Protein AF-A0A2S9F446-F1 (afdb_monomer)

Secondary structure (DSSP, 8-state):
-PPP--SS-TTTHHHHHHHHHHHHHHHHHHHHHHHHHHHHHH-HHHHHHHHHHHHHHSSSTTHHHHHHHHHHHHHHHHHHHHHHHHHHHHHHHHHHHHHHHHHHHHT-HHHHHHHHHHHHHHHHHHHHHHHHHHHHHHHHHHHHHHHHHHHHHHHHHHHHHHHHGGGHHHHTTSSSSPPS-HHHIIIIIHHHHHH-SSSS---TT--GGGSHHHHHHHHHHHHHHHHHHHHHH---EE-TTT--EETTHHHHHHHHHHHHHHHHHHHHHTTHHHHHHHHHHHHHHHHHHHHHHHHTHHHHHHHT-TTT-

pLDDT: mean 92.04, std 5.32, range [59.66, 98.31]

Structure (mmCIF, N/CA/C/O backbone):
data_AF-A0A2S9F446-F1
#
_entry.id   AF-A0A2S9F446-F1
#
loop_
_atom_site.group_PDB
_atom_site.id
_atom_site.type_symbol
_atom_site.label_atom_id
_atom_site.label_alt_id
_atom_site.label_comp_id
_atom_site.label_asym_id
_atom_site.label_entity_id
_atom_site.label_seq_id
_atom_site.pdbx_PDB_ins_code
_atom_site.Cartn_x
_atom_site.Cartn_y
_atom_site.Cartn_z
_atom_site.occupancy
_atom_site.B_iso_or_equiv
_atom_site.auth_seq_id
_atom_site.auth_comp_id
_atom_site.auth_asym_id
_atom_site.auth_atom_id
_atom_site.pdbx_PDB_model_num
ATOM 1 N N . MET A 1 1 ? 30.969 -2.527 -31.803 1.00 59.66 1 MET A N 1
ATOM 2 C CA . MET A 1 1 ? 29.906 -2.537 -30.777 1.00 59.66 1 MET A CA 1
ATOM 3 C C . MET A 1 1 ? 28.756 -1.716 -31.305 1.00 59.66 1 MET A C 1
ATOM 5 O O . MET A 1 1 ? 29.013 -0.759 -32.028 1.00 59.66 1 MET A O 1
ATOM 9 N N . ASP A 1 2 ? 27.530 -2.093 -30.971 1.00 74.62 2 ASP A N 1
ATOM 10 C CA . ASP A 1 2 ? 26.358 -1.362 -31.438 1.00 74.62 2 ASP A CA 1
ATOM 11 C C . ASP A 1 2 ? 26.199 -0.039 -30.679 1.00 74.62 2 ASP A C 1
ATOM 13 O O . ASP A 1 2 ? 26.667 0.119 -29.547 1.00 74.62 2 ASP A O 1
ATOM 17 N N . LYS A 1 3 ? 25.579 0.939 -31.342 1.00 83.19 3 LYS A N 1
ATOM 18 C CA . LYS A 1 3 ? 25.244 2.237 -30.747 1.00 83.19 3 LYS A CA 1
ATOM 19 C C . LYS A 1 3 ? 24.217 2.060 -29.630 1.00 83.19 3 LYS A C 1
ATOM 21 O O . LYS A 1 3 ? 23.492 1.069 -29.593 1.00 83.19 3 LYS A O 1
ATOM 26 N N . PHE A 1 4 ? 24.131 3.044 -28.741 1.00 87.44 4 PHE A N 1
ATOM 27 C CA . PHE A 1 4 ? 23.121 3.035 -27.690 1.00 87.44 4 PHE A CA 1
ATOM 28 C C . PHE A 1 4 ? 21.708 3.095 -28.290 1.00 87.44 4 PHE A C 1
ATOM 30 O O . PHE A 1 4 ? 21.414 3.953 -29.124 1.00 87.44 4 PHE A O 1
ATOM 37 N N . THR A 1 5 ? 20.835 2.205 -27.823 1.00 88.25 5 THR A N 1
ATOM 38 C CA . THR A 1 5 ? 19.408 2.179 -28.154 1.00 88.25 5 THR A CA 1
ATOM 39 C C . THR A 1 5 ? 18.591 2.135 -26.861 1.00 88.25 5 THR A C 1
ATOM 41 O O . THR A 1 5 ? 18.832 1.231 -26.055 1.00 88.25 5 THR A O 1
ATOM 44 N N . PRO A 1 6 ? 17.635 3.058 -26.649 1.00 90.06 6 PRO A N 1
ATOM 45 C CA . PRO A 1 6 ? 16.755 3.031 -25.481 1.00 90.06 6 PRO A CA 1
ATOM 46 C C . PRO A 1 6 ? 15.918 1.748 -25.423 1.00 90.06 6 PRO A C 1
ATOM 48 O O . PRO A 1 6 ? 15.485 1.240 -26.459 1.00 90.06 6 PRO A O 1
ATOM 51 N N . THR A 1 7 ? 15.642 1.248 -24.218 1.00 90.31 7 THR A N 1
ATOM 52 C CA . THR A 1 7 ? 14.769 0.077 -24.018 1.00 90.31 7 THR A CA 1
ATOM 53 C C . THR A 1 7 ? 13.295 0.375 -24.287 1.00 90.31 7 THR A C 1
ATOM 55 O O . THR A 1 7 ? 12.553 -0.530 -24.670 1.00 90.31 7 THR A O 1
ATOM 58 N N . LEU A 1 8 ? 12.869 1.630 -24.109 1.00 91.88 8 LEU A N 1
ATOM 59 C CA . LEU A 1 8 ? 11.507 2.105 -24.349 1.00 91.88 8 LEU A CA 1
ATOM 60 C C . LEU A 1 8 ? 11.500 3.342 -25.251 1.00 91.88 8 LEU A C 1
ATOM 62 O O . LEU A 1 8 ? 12.437 4.141 -25.257 1.00 91.88 8 LEU A O 1
ATOM 66 N N . ASP A 1 9 ? 10.388 3.546 -25.958 1.00 93.00 9 ASP A N 1
ATOM 67 C CA . ASP A 1 9 ? 10.091 4.826 -26.602 1.00 93.00 9 ASP A CA 1
ATOM 68 C C . ASP A 1 9 ? 9.577 5.828 -25.557 1.00 93.00 9 ASP A C 1
ATOM 70 O O . ASP A 1 9 ? 8.372 6.012 -25.354 1.00 93.00 9 ASP A O 1
ATOM 74 N N . TRP A 1 10 ? 10.524 6.480 -24.881 1.00 91.81 10 TRP A N 1
ATOM 75 C CA . TRP A 1 10 ? 10.259 7.450 -23.820 1.00 91.81 10 TRP A CA 1
ATOM 76 C C . TRP A 1 10 ? 9.367 8.625 -24.251 1.00 91.81 10 TRP A C 1
ATOM 78 O O . TRP A 1 10 ? 8.712 9.223 -23.397 1.00 91.81 10 TRP A O 1
ATOM 88 N N . GLY A 1 11 ? 9.289 8.945 -25.549 1.00 90.00 11 GLY A N 1
ATOM 89 C CA . GLY A 1 11 ? 8.430 10.018 -26.058 1.00 90.00 11 GLY A CA 1
ATOM 90 C C . GLY A 1 11 ? 6.938 9.683 -25.981 1.00 90.00 11 GLY A C 1
ATOM 91 O O . GLY A 1 11 ? 6.120 10.554 -25.684 1.00 90.00 11 GLY A O 1
ATOM 92 N N . ASN A 1 12 ? 6.578 8.416 -26.196 1.00 92.88 12 ASN A N 1
ATOM 93 C CA . ASN A 1 12 ? 5.193 7.935 -26.141 1.00 92.88 12 ASN A CA 1
ATOM 94 C C . ASN A 1 12 ? 4.831 7.295 -24.784 1.00 92.88 12 ASN A C 1
ATOM 96 O O . ASN A 1 12 ? 3.670 6.982 -24.505 1.00 92.88 12 ASN A O 1
ATOM 100 N N . GLU A 1 13 ? 5.823 7.109 -23.915 1.00 93.62 13 GLU A N 1
ATOM 101 C CA . GLU A 1 13 ? 5.695 6.327 -22.687 1.00 93.62 13 GLU A CA 1
ATOM 102 C C . GLU A 1 13 ? 4.672 6.899 -21.692 1.00 93.62 13 GLU A C 1
ATOM 104 O O . GLU A 1 13 ? 4.005 6.149 -20.978 1.00 93.62 13 GLU A O 1
ATOM 109 N N . LEU A 1 14 ? 4.458 8.219 -21.686 1.00 93.44 14 LEU A N 1
ATOM 110 C CA . LEU A 1 14 ? 3.433 8.849 -20.848 1.00 93.44 14 LEU A CA 1
ATOM 111 C C . LEU A 1 14 ? 2.035 8.305 -21.176 1.00 93.44 14 LEU A C 1
ATOM 113 O O . LEU A 1 14 ? 1.288 7.918 -20.275 1.00 93.44 14 LEU A O 1
ATOM 117 N N . TRP A 1 15 ? 1.683 8.234 -22.461 1.00 95.62 15 TRP A N 1
ATOM 118 C CA . TRP A 1 15 ? 0.369 7.761 -22.896 1.00 95.62 15 TRP A CA 1
ATOM 119 C C . TRP A 1 15 ? 0.191 6.261 -22.642 1.00 95.62 15 TRP A C 1
ATOM 121 O O . TRP A 1 15 ? -0.848 5.830 -22.130 1.00 95.62 15 TRP A O 1
ATOM 131 N N . ILE A 1 16 ? 1.231 5.472 -22.928 1.00 95.88 16 ILE A N 1
ATOM 132 C CA . ILE A 1 16 ? 1.261 4.030 -22.651 1.00 95.88 16 ILE A CA 1
ATOM 133 C C . ILE A 1 16 ? 1.047 3.778 -21.155 1.00 95.88 16 ILE A C 1
ATOM 135 O O . ILE A 1 16 ? 0.215 2.950 -20.773 1.00 95.88 16 ILE A O 1
ATOM 139 N N . SER A 1 17 ? 1.741 4.536 -20.305 1.00 96.81 17 SER A N 1
ATOM 140 C CA . SER A 1 17 ? 1.624 4.448 -18.852 1.00 96.81 17 SER A CA 1
ATOM 141 C C . SER A 1 17 ? 0.235 4.830 -18.347 1.00 96.81 17 SER A C 1
ATOM 143 O O . SER A 1 17 ? -0.327 4.092 -17.540 1.00 96.81 17 SER A O 1
ATOM 145 N N . LEU A 1 18 ? -0.368 5.918 -18.841 1.00 96.69 18 LEU A N 1
ATOM 146 C CA . LEU A 1 18 ? -1.731 6.308 -18.454 1.00 96.69 18 LEU A CA 1
ATOM 147 C C . LEU A 1 18 ? -2.755 5.221 -18.790 1.00 96.69 18 LEU A C 1
ATOM 149 O O . LEU A 1 18 ? -3.603 4.879 -17.962 1.00 96.69 18 LEU A O 1
ATOM 153 N N . TRP A 1 19 ? -2.660 4.641 -19.985 1.00 97.62 19 TRP A N 1
ATOM 154 C CA . TRP A 1 19 ? -3.561 3.573 -20.407 1.00 97.62 19 TRP A CA 1
ATOM 155 C C . TRP A 1 19 ? -3.354 2.284 -19.611 1.00 97.62 19 TRP A C 1
ATOM 157 O O . TRP A 1 19 ? -4.325 1.619 -19.236 1.00 97.62 19 TRP A O 1
ATOM 167 N N . TRP A 1 20 ? -2.098 1.942 -19.315 1.00 97.50 20 TRP A N 1
ATOM 168 C CA . TRP A 1 20 ? -1.765 0.816 -18.450 1.00 97.50 20 TRP A CA 1
ATOM 169 C C . TRP A 1 20 ? -2.355 1.005 -17.050 1.00 97.50 20 TRP A C 1
ATOM 171 O O . TRP A 1 20 ? -3.037 0.107 -16.559 1.00 97.50 20 TRP A O 1
ATOM 181 N N . ILE A 1 21 ? -2.174 2.188 -16.450 1.00 98.06 21 ILE A N 1
ATOM 182 C CA . ILE A 1 21 ? -2.705 2.524 -15.121 1.00 98.06 21 ILE A CA 1
ATOM 183 C C . ILE A 1 21 ? -4.230 2.414 -15.119 1.00 98.06 21 ILE A C 1
ATOM 185 O O . ILE A 1 21 ? -4.784 1.773 -14.231 1.00 98.06 21 ILE A O 1
ATOM 189 N N . ALA A 1 22 ? -4.914 2.970 -16.123 1.00 97.94 22 ALA A N 1
ATOM 190 C CA . ALA A 1 22 ? -6.371 2.907 -16.215 1.00 97.94 22 ALA A CA 1
ATOM 191 C C . ALA A 1 22 ? -6.882 1.457 -16.289 1.00 97.94 22 ALA A C 1
ATOM 193 O O . ALA A 1 22 ? -7.783 1.072 -15.543 1.00 97.94 22 ALA A O 1
ATOM 194 N N . LYS A 1 23 ? -6.275 0.626 -17.145 1.00 97.69 23 LYS A N 1
ATOM 195 C CA . LYS A 1 23 ? -6.625 -0.798 -17.263 1.00 97.69 23 LYS A CA 1
ATOM 196 C C . LYS A 1 23 ? -6.361 -1.563 -15.970 1.00 97.69 23 LYS A C 1
ATOM 198 O O . LYS A 1 23 ? -7.246 -2.275 -15.496 1.00 97.69 23 LYS A O 1
ATOM 203 N N . ALA A 1 24 ? -5.163 -1.414 -15.406 1.00 96.62 24 ALA A N 1
ATOM 204 C CA . ALA A 1 24 ? -4.767 -2.082 -14.172 1.00 96.62 24 ALA A CA 1
ATOM 205 C C . ALA A 1 24 ? -5.685 -1.679 -13.012 1.00 96.62 24 ALA A C 1
ATOM 207 O O . ALA A 1 24 ? -6.148 -2.540 -12.271 1.00 96.62 24 ALA A O 1
ATOM 208 N N . TRP A 1 25 ? -6.031 -0.394 -12.914 1.00 98.12 25 TRP A N 1
ATOM 209 C CA . TRP A 1 25 ? -6.934 0.129 -11.898 1.00 98.12 25 TRP A CA 1
ATOM 210 C C . TRP A 1 25 ? -8.344 -0.456 -12.004 1.00 98.12 25 TRP A C 1
ATOM 212 O O . TRP A 1 25 ? -8.894 -0.877 -10.987 1.00 98.12 25 TRP A O 1
ATOM 222 N N . VAL A 1 26 ? -8.919 -0.560 -13.208 1.00 98.00 26 VAL A N 1
ATOM 223 C CA . VAL A 1 26 ? -10.242 -1.187 -13.399 1.00 98.00 26 VAL A CA 1
ATOM 224 C C . VAL A 1 26 ? -10.210 -2.659 -12.989 1.00 98.00 26 VAL A C 1
ATOM 226 O O . VAL A 1 26 ? -11.059 -3.102 -12.213 1.00 98.00 26 VAL A O 1
ATOM 229 N N . ILE A 1 27 ? -9.211 -3.412 -13.458 1.00 97.25 27 ILE A N 1
ATOM 230 C CA . ILE A 1 27 ? -9.064 -4.838 -13.134 1.00 97.25 27 ILE A CA 1
ATOM 231 C C . ILE A 1 27 ? -8.890 -5.026 -11.622 1.00 97.25 27 ILE A C 1
ATOM 233 O O . ILE A 1 27 ? -9.602 -5.827 -11.015 1.00 97.25 27 ILE A O 1
ATOM 237 N N . ALA A 1 28 ? -7.991 -4.257 -11.002 1.00 96.31 28 ALA A N 1
ATOM 238 C CA . ALA A 1 28 ? -7.728 -4.317 -9.571 1.00 96.31 28 ALA A CA 1
ATOM 239 C C . ALA A 1 28 ? -8.959 -3.921 -8.748 1.00 96.31 28 ALA A C 1
ATOM 241 O O . ALA A 1 28 ? -9.242 -4.572 -7.745 1.00 96.31 28 ALA A O 1
ATOM 242 N N . SER A 1 29 ? -9.725 -2.914 -9.177 1.00 96.69 29 SER A N 1
ATOM 243 C CA . SER A 1 29 ? -10.952 -2.479 -8.496 1.00 96.69 29 SER A CA 1
ATOM 244 C C . SER A 1 29 ? -11.987 -3.599 -8.451 1.00 96.69 29 SER A C 1
ATOM 246 O O . SER A 1 29 ? -12.501 -3.930 -7.382 1.00 96.69 29 SER A O 1
ATOM 248 N N . VAL A 1 30 ? -12.255 -4.228 -9.601 1.00 97.56 30 VAL A N 1
ATOM 249 C CA . VAL A 1 30 ? -13.222 -5.330 -9.702 1.00 97.56 30 VAL A CA 1
ATOM 250 C C . VAL A 1 30 ? -12.739 -6.547 -8.915 1.00 97.56 30 VAL A C 1
ATOM 252 O O . VAL A 1 30 ? -13.499 -7.100 -8.121 1.00 97.56 30 VAL A O 1
ATOM 255 N N . ALA A 1 31 ? -11.473 -6.941 -9.078 1.00 96.56 31 ALA A N 1
ATOM 256 C CA . ALA A 1 31 ? -10.901 -8.082 -8.368 1.00 96.56 31 ALA A CA 1
ATOM 257 C C . ALA A 1 31 ? -10.918 -7.878 -6.845 1.00 96.56 31 ALA A C 1
ATOM 259 O O . ALA A 1 31 ? -11.324 -8.775 -6.107 1.00 96.56 31 ALA A O 1
ATOM 260 N N . THR A 1 32 ? -10.547 -6.682 -6.378 1.00 95.88 32 THR A N 1
ATOM 261 C CA . THR A 1 32 ? -10.567 -6.324 -4.953 1.00 95.88 32 THR A CA 1
ATOM 262 C C . THR A 1 32 ? -11.990 -6.349 -4.415 1.00 95.88 32 THR A C 1
ATOM 264 O O . THR A 1 32 ? -12.234 -6.941 -3.368 1.00 95.88 32 THR A O 1
ATOM 267 N N . PHE A 1 33 ? -12.953 -5.777 -5.141 1.00 95.94 33 PHE A N 1
ATOM 268 C CA . PHE A 1 33 ? -14.354 -5.793 -4.728 1.00 95.94 33 PHE A CA 1
ATOM 269 C C . PHE 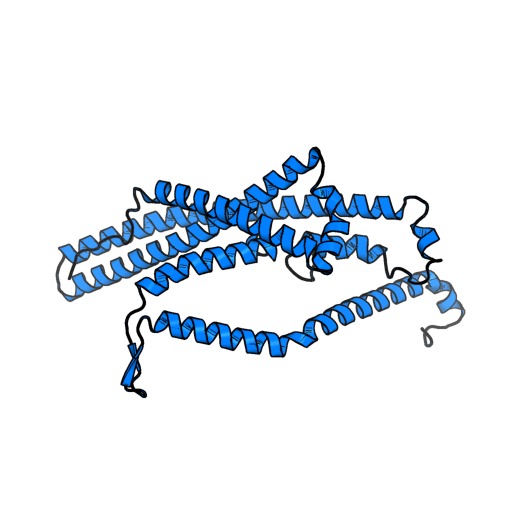A 1 33 ? -14.891 -7.224 -4.588 1.00 95.94 33 PHE A C 1
ATOM 271 O O . PHE A 1 33 ? -15.455 -7.572 -3.550 1.00 95.94 33 PHE A O 1
ATOM 278 N N . VAL A 1 34 ? -14.659 -8.080 -5.589 1.00 97.31 34 VAL A N 1
ATOM 279 C CA . VAL A 1 34 ? -15.063 -9.494 -5.545 1.00 97.31 34 VAL A CA 1
ATOM 280 C C . VAL A 1 34 ? -14.401 -10.212 -4.367 1.00 97.31 34 VAL A C 1
ATOM 282 O O . VAL A 1 34 ? -15.090 -10.879 -3.596 1.00 97.31 34 VAL A O 1
ATOM 285 N N . ALA A 1 35 ? -13.091 -10.040 -4.172 1.00 96.19 35 ALA A N 1
ATOM 286 C CA . ALA A 1 35 ? -12.366 -10.658 -3.066 1.00 96.19 35 ALA A CA 1
ATOM 287 C C . ALA A 1 35 ? -12.910 -10.219 -1.697 1.00 96.19 35 ALA A C 1
ATOM 289 O O . ALA A 1 35 ? -13.157 -11.066 -0.837 1.00 96.19 35 ALA A O 1
ATOM 290 N N . LEU A 1 36 ? -13.163 -8.921 -1.504 1.00 94.94 36 LEU A N 1
ATOM 291 C CA . LEU A 1 36 ? -13.722 -8.384 -0.263 1.00 94.94 36 LEU A CA 1
ATOM 292 C C . LEU A 1 36 ? -15.133 -8.919 0.011 1.00 94.94 36 LEU A C 1
ATOM 294 O O . LEU A 1 36 ? -15.433 -9.276 1.149 1.00 94.94 36 LEU A O 1
ATOM 298 N N . VAL A 1 37 ? -15.981 -9.044 -1.015 1.00 95.25 37 VAL A N 1
ATOM 299 C CA . VAL A 1 37 ? -17.322 -9.639 -0.883 1.00 95.25 37 VAL A CA 1
ATOM 300 C C . VAL A 1 37 ? -17.235 -11.115 -0.487 1.00 95.25 37 VAL A C 1
ATOM 302 O O . VAL A 1 37 ? -17.942 -11.552 0.424 1.00 95.25 37 VAL A O 1
ATOM 305 N N . LEU A 1 38 ? -16.352 -11.886 -1.127 1.00 96.31 38 LEU A N 1
ATOM 306 C CA . LEU A 1 38 ? -16.140 -13.295 -0.791 1.00 96.31 38 LEU A CA 1
ATOM 307 C C . LEU A 1 38 ? -15.618 -13.451 0.642 1.00 96.31 38 LEU A C 1
ATOM 309 O O . LEU A 1 38 ? -16.149 -14.260 1.402 1.00 96.31 38 LEU A O 1
ATOM 313 N N . ILE A 1 39 ? -14.640 -12.639 1.049 1.00 95.25 39 ILE A N 1
ATOM 314 C CA . ILE A 1 39 ? -14.118 -12.619 2.419 1.00 95.25 39 ILE A CA 1
ATOM 315 C C . ILE A 1 39 ? -15.240 -12.300 3.410 1.00 95.25 39 ILE A C 1
ATOM 317 O O . ILE A 1 39 ? -15.475 -13.071 4.339 1.00 95.25 39 ILE A O 1
ATOM 321 N N . ALA A 1 40 ? -15.981 -11.213 3.187 1.00 93.62 40 ALA A N 1
ATOM 322 C CA . ALA A 1 40 ? -17.069 -10.799 4.065 1.00 93.62 40 ALA A CA 1
ATOM 323 C C . ALA A 1 40 ? -18.172 -11.863 4.170 1.00 93.62 40 ALA A C 1
ATOM 325 O O . ALA A 1 40 ? -18.812 -11.983 5.213 1.00 93.62 40 ALA A O 1
ATOM 326 N N . ARG A 1 41 ? -18.403 -12.661 3.119 1.00 94.12 41 ARG A N 1
ATOM 327 C CA . ARG A 1 41 ? -19.431 -13.707 3.125 1.00 94.12 41 ARG A CA 1
ATOM 328 C C . ARG A 1 41 ? -18.954 -15.001 3.779 1.00 94.12 41 ARG A C 1
ATOM 330 O O . ARG A 1 41 ? -19.673 -15.552 4.619 1.00 94.12 41 ARG A O 1
ATOM 337 N N . PHE A 1 42 ? -17.776 -15.486 3.397 1.00 96.25 42 PHE A N 1
ATOM 338 C CA . PHE A 1 42 ? -17.323 -16.842 3.701 1.00 96.25 42 PHE A CA 1
ATOM 339 C C . PHE A 1 42 ? -16.446 -16.939 4.954 1.00 96.2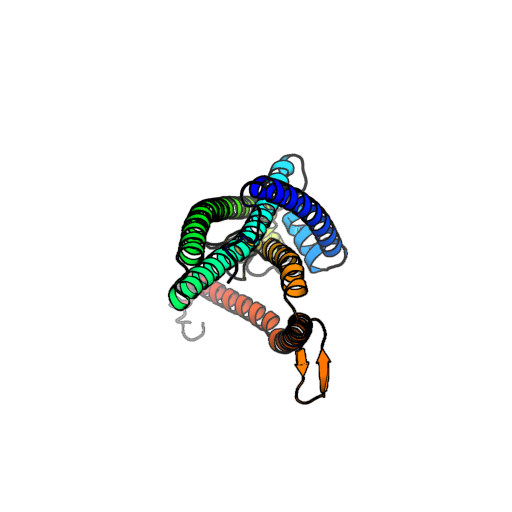5 42 PHE A C 1
ATOM 341 O O . PHE A 1 42 ? -16.403 -18.008 5.560 1.00 96.25 42 PHE A O 1
ATOM 348 N N . THR A 1 43 ? -15.827 -15.852 5.428 1.00 96.38 43 THR A N 1
ATOM 349 C CA . THR A 1 43 ? -14.978 -15.895 6.632 1.00 96.38 43 THR A CA 1
ATOM 350 C C . THR A 1 43 ? -15.688 -15.355 7.877 1.00 96.38 43 THR A C 1
ATOM 352 O O . THR A 1 43 ? -16.560 -14.488 7.810 1.00 96.38 43 THR A O 1
ATOM 355 N N . VAL A 1 44 ? -15.334 -15.890 9.053 1.00 94.62 44 VAL A N 1
ATOM 356 C CA . VAL A 1 44 ? -15.882 -15.422 10.342 1.00 94.62 44 VAL A CA 1
ATOM 357 C C . VAL A 1 44 ? -15.406 -14.000 10.643 1.00 94.62 44 VAL A C 1
ATOM 359 O O . VAL A 1 44 ? -16.225 -13.130 10.935 1.00 94.62 44 VAL A O 1
ATOM 362 N N . TRP A 1 45 ? -14.102 -13.757 10.506 1.00 92.94 45 TRP A N 1
ATOM 363 C CA . TRP A 1 45 ? -13.486 -12.455 10.760 1.00 92.94 45 TRP A CA 1
ATOM 364 C C . TRP A 1 45 ? -13.960 -11.384 9.769 1.00 92.94 45 TRP A C 1
ATOM 366 O O . TRP A 1 45 ? -14.168 -10.243 10.166 1.00 92.94 45 TRP A O 1
ATOM 376 N N . GLY A 1 46 ? -14.233 -11.742 8.508 1.00 94.12 46 GLY A N 1
ATOM 377 C CA . GLY A 1 46 ? -14.789 -10.818 7.516 1.00 94.12 46 GLY A CA 1
ATOM 378 C C . GLY A 1 46 ? -16.197 -10.349 7.887 1.00 94.12 46 GLY A C 1
ATOM 379 O O . GLY A 1 46 ? -16.506 -9.162 7.792 1.00 94.12 46 GLY A O 1
ATOM 380 N N . ARG A 1 47 ? -17.043 -11.256 8.398 1.00 95.25 47 ARG A N 1
ATOM 381 C CA . ARG A 1 47 ? -18.373 -10.892 8.922 1.00 95.25 47 ARG A CA 1
ATOM 382 C C . ARG A 1 47 ? -18.290 -10.005 10.162 1.00 95.25 47 ARG A C 1
ATOM 384 O O . ARG A 1 47 ? -19.101 -9.091 10.298 1.00 95.25 47 ARG A O 1
ATOM 391 N N . GLN A 1 48 ? -17.342 -10.275 11.060 1.00 94.94 48 GLN A N 1
ATOM 392 C CA . GLN A 1 48 ? -17.108 -9.455 12.253 1.00 94.94 48 GLN A CA 1
ATOM 393 C C . GLN A 1 48 ? -16.636 -8.048 11.871 1.00 94.94 48 GLN A C 1
ATOM 395 O O . GLN A 1 48 ? -17.232 -7.075 12.325 1.00 94.94 48 GLN A O 1
ATOM 400 N N . PHE A 1 49 ? -15.658 -7.945 10.966 1.00 94.56 49 PHE A N 1
ATOM 401 C CA . PHE A 1 49 ? -15.186 -6.676 10.413 1.00 94.56 49 PHE A CA 1
ATOM 402 C C . PHE A 1 49 ? -16.346 -5.871 9.817 1.00 94.56 49 PHE A C 1
ATOM 404 O O . PHE A 1 49 ? -16.575 -4.727 10.207 1.00 94.56 49 PHE A O 1
ATOM 411 N N . TRP A 1 50 ? -17.147 -6.494 8.943 1.00 95.06 50 TRP A N 1
ATOM 412 C CA . TRP A 1 50 ? -18.288 -5.827 8.316 1.00 95.06 50 TRP A CA 1
ATOM 413 C C . TRP A 1 50 ? -19.322 -5.352 9.338 1.00 95.06 50 TRP A C 1
ATOM 415 O O . TRP A 1 50 ? -19.837 -4.248 9.211 1.00 95.06 50 TRP A O 1
ATOM 425 N N . ARG A 1 51 ? -19.608 -6.138 10.384 1.00 94.06 51 ARG A N 1
ATOM 426 C CA . ARG A 1 51 ? -20.562 -5.744 11.433 1.00 94.06 51 ARG A CA 1
ATOM 427 C C . ARG A 1 51 ? -20.149 -4.454 12.143 1.00 94.06 51 ARG A C 1
ATOM 429 O O . ARG A 1 51 ? -21.023 -3.646 12.427 1.00 94.06 51 ARG A O 1
ATOM 436 N N . VAL A 1 52 ? -18.855 -4.273 12.406 1.00 94.31 52 VAL A N 1
ATOM 437 C CA . VAL A 1 52 ? -18.331 -3.105 13.130 1.00 94.31 52 VAL A CA 1
ATOM 438 C C . VAL A 1 52 ? -18.332 -1.856 12.250 1.00 94.31 52 VAL A C 1
ATOM 440 O O . VAL A 1 52 ? -18.739 -0.792 12.697 1.00 94.31 52 VAL A O 1
ATOM 443 N N . THR A 1 53 ? -17.912 -1.970 10.986 1.00 94.31 53 THR A N 1
ATOM 444 C CA . THR A 1 53 ? -17.653 -0.784 10.150 1.00 94.31 53 THR A CA 1
ATOM 445 C C . THR A 1 53 ? -18.692 -0.509 9.060 1.00 94.31 53 THR A C 1
ATOM 447 O O . THR A 1 53 ? -18.541 0.461 8.314 1.00 94.31 53 THR A O 1
ATOM 450 N N . ARG A 1 54 ? -19.745 -1.329 8.923 1.00 93.88 54 ARG A N 1
ATOM 451 C CA . ARG A 1 54 ? -20.743 -1.196 7.841 1.00 93.88 54 ARG A CA 1
ATOM 452 C C . ARG A 1 54 ? -21.328 0.213 7.728 1.00 93.88 54 ARG A C 1
ATOM 454 O O . ARG A 1 54 ? -21.545 0.664 6.605 1.00 93.88 54 ARG A O 1
ATOM 461 N N . GLY A 1 55 ? -21.584 0.883 8.854 1.00 93.38 55 GLY A N 1
ATOM 462 C CA . GLY A 1 55 ? -22.172 2.227 8.876 1.00 93.38 55 GLY A CA 1
ATOM 463 C C . GLY A 1 55 ? -21.348 3.277 8.122 1.00 93.38 55 GLY A C 1
ATOM 464 O O . GLY A 1 55 ? -21.916 4.208 7.567 1.00 93.38 55 GLY A O 1
ATOM 465 N N . TYR A 1 56 ? -20.031 3.084 8.006 1.00 94.19 56 TYR A N 1
ATOM 466 C CA . TYR A 1 56 ? -19.143 4.001 7.290 1.00 94.19 56 TYR A CA 1
ATOM 467 C C . TYR A 1 56 ? -19.237 3.863 5.764 1.00 94.19 56 TYR A C 1
ATOM 469 O O . TYR A 1 56 ? -19.081 4.831 5.020 1.00 94.19 56 TYR A O 1
ATOM 477 N N . PHE A 1 57 ? -19.484 2.644 5.278 1.00 94.31 57 PHE A N 1
ATOM 478 C CA . PHE A 1 57 ? -19.416 2.308 3.851 1.00 94.31 57 PHE A CA 1
ATOM 479 C C . PHE A 1 57 ? -20.784 2.306 3.154 1.00 94.31 57 PHE A C 1
ATOM 481 O O . PHE A 1 57 ? -20.851 2.292 1.920 1.00 94.31 57 PHE A O 1
ATOM 488 N N . VAL A 1 58 ? -21.879 2.343 3.918 1.00 92.88 58 VAL A N 1
ATOM 489 C CA . VAL A 1 58 ? -23.256 2.268 3.414 1.00 92.88 58 VAL A CA 1
ATOM 490 C C . VAL A 1 58 ? -24.014 3.546 3.760 1.00 92.88 58 VAL A C 1
ATOM 492 O O . VAL A 1 58 ? -24.040 3.956 4.911 1.00 92.88 58 VAL A O 1
ATOM 495 N N . GLY A 1 59 ? -24.685 4.144 2.778 1.00 92.06 59 GLY A N 1
ATOM 496 C CA . GLY A 1 59 ? -25.501 5.344 2.965 1.00 92.06 59 GLY A CA 1
ATOM 497 C C . GLY A 1 59 ? -25.354 6.308 1.794 1.00 92.06 59 GLY A C 1
ATOM 498 O O . GLY A 1 59 ? -24.724 5.984 0.791 1.00 92.06 59 GLY A O 1
ATOM 499 N N . ARG A 1 60 ? -25.941 7.503 1.911 1.00 87.31 60 ARG A N 1
ATOM 500 C CA . ARG A 1 60 ? -25.745 8.578 0.921 1.00 87.31 60 ARG A CA 1
ATOM 501 C C . ARG A 1 60 ? -24.390 9.265 1.101 1.00 87.31 60 ARG A C 1
ATOM 503 O O . ARG A 1 60 ? -23.714 9.548 0.118 1.00 87.31 60 ARG A O 1
ATOM 510 N N . ASP A 1 61 ? -23.955 9.433 2.347 1.00 89.19 61 ASP A N 1
ATOM 511 C CA . ASP A 1 61 ? -22.695 10.108 2.672 1.00 89.19 61 ASP A CA 1
ATOM 512 C C . ASP A 1 61 ? -21.456 9.232 2.427 1.00 89.19 61 ASP A C 1
ATOM 514 O O . ASP A 1 61 ? -20.335 9.737 2.421 1.00 89.19 61 ASP A O 1
ATOM 518 N N . SER A 1 62 ? -21.627 7.929 2.160 1.00 93.25 62 SER A N 1
ATOM 519 C CA . SER A 1 62 ? -20.512 7.008 1.908 1.00 93.25 62 SER A CA 1
ATOM 520 C C . SER A 1 62 ? -19.891 7.154 0.516 1.00 93.25 62 SER A C 1
ATOM 522 O O . SER A 1 62 ? -18.814 6.614 0.273 1.00 93.25 62 SER A O 1
ATOM 524 N N . VAL A 1 63 ? -20.503 7.914 -0.401 1.00 94.00 63 VAL A N 1
ATOM 525 C CA . VAL A 1 63 ? -19.944 8.151 -1.746 1.00 94.00 63 VAL A CA 1
ATOM 526 C C . VAL A 1 63 ? -18.531 8.727 -1.653 1.00 94.00 63 VAL A C 1
ATOM 528 O O . VAL A 1 63 ? -17.630 8.272 -2.355 1.00 94.00 63 VAL A O 1
ATOM 531 N N . ILE A 1 64 ? -18.303 9.667 -0.730 1.00 94.00 64 ILE A N 1
ATOM 532 C CA . ILE A 1 64 ? -16.974 10.250 -0.526 1.00 94.00 64 ILE A CA 1
ATOM 533 C C . ILE A 1 64 ? -15.958 9.194 -0.070 1.00 94.00 64 ILE A C 1
ATOM 535 O O . ILE A 1 64 ? -14.815 9.226 -0.510 1.00 94.00 64 ILE A O 1
ATOM 539 N N . VAL A 1 65 ? -16.373 8.229 0.757 1.00 95.56 65 VAL A N 1
ATOM 540 C CA . VAL A 1 65 ? -15.522 7.134 1.249 1.00 95.56 65 VAL A CA 1
ATOM 541 C C . VAL A 1 65 ? -15.063 6.256 0.085 1.00 95.56 65 VAL A C 1
ATOM 543 O O . VAL A 1 65 ? -13.879 5.940 -0.022 1.00 95.56 65 VAL A O 1
ATOM 546 N N . TRP A 1 66 ? -15.971 5.930 -0.837 1.00 95.75 66 TRP A N 1
ATOM 547 C CA . TRP A 1 66 ? -15.640 5.173 -2.045 1.00 95.75 66 TRP A CA 1
ATOM 548 C C . TRP A 1 66 ? -14.722 5.946 -2.997 1.00 95.75 66 TRP A C 1
ATOM 550 O O . TRP A 1 66 ? -13.814 5.348 -3.569 1.00 95.75 66 TRP A O 1
ATOM 560 N N . VAL A 1 67 ? -14.890 7.267 -3.119 1.00 96.00 67 VAL A N 1
ATOM 561 C CA . VAL A 1 67 ? -13.973 8.128 -3.891 1.00 96.00 67 VAL A CA 1
ATOM 562 C C . VAL A 1 67 ? -12.566 8.127 -3.284 1.00 96.00 67 VAL A C 1
ATOM 564 O O . VAL A 1 67 ? -11.587 8.010 -4.019 1.00 96.00 67 VAL A O 1
ATOM 567 N N . TRP A 1 68 ? -12.448 8.190 -1.954 1.00 96.00 68 TRP A N 1
ATOM 568 C CA . TRP A 1 68 ? -11.157 8.068 -1.267 1.00 96.00 68 TRP A CA 1
ATOM 569 C C . TRP A 1 68 ? -10.489 6.716 -1.537 1.00 96.00 68 TRP A C 1
ATOM 571 O O . TRP A 1 68 ? -9.324 6.685 -1.928 1.00 96.00 68 TRP A O 1
ATOM 581 N N . LEU A 1 69 ? -11.224 5.607 -1.398 1.00 96.12 69 LEU A N 1
ATOM 582 C CA . LEU A 1 69 ? -10.700 4.265 -1.684 1.00 96.12 69 LEU A CA 1
ATOM 583 C C . LEU A 1 69 ? -10.264 4.107 -3.147 1.00 96.12 69 LEU A C 1
ATOM 585 O O . LEU A 1 69 ? -9.201 3.549 -3.417 1.00 96.12 69 LEU A O 1
ATOM 589 N N . ALA A 1 70 ? -11.058 4.627 -4.084 1.00 97.00 70 ALA A N 1
ATOM 590 C CA . ALA A 1 70 ? -10.738 4.659 -5.507 1.00 97.00 70 ALA A CA 1
ATOM 591 C C . ALA A 1 70 ? -9.438 5.433 -5.786 1.00 97.00 70 ALA A C 1
ATOM 593 O O . ALA A 1 70 ? -8.583 4.949 -6.533 1.00 97.00 70 ALA A O 1
ATOM 594 N N . GLY A 1 71 ? -9.273 6.603 -5.159 1.00 97.38 71 GLY A N 1
ATOM 595 C CA . GLY A 1 71 ? -8.074 7.434 -5.272 1.00 97.38 71 GLY A CA 1
ATOM 596 C C . GLY A 1 71 ? -6.827 6.781 -4.672 1.00 97.38 71 GLY A C 1
ATOM 597 O O . GLY A 1 71 ? -5.768 6.810 -5.295 1.00 97.38 71 GLY A O 1
ATOM 598 N N . LEU A 1 72 ? -6.952 6.123 -3.515 1.00 97.81 72 LEU A N 1
ATOM 599 C CA . LEU A 1 72 ? -5.859 5.349 -2.913 1.00 97.81 72 LEU A CA 1
ATOM 600 C C . LEU A 1 72 ? -5.444 4.184 -3.813 1.00 97.81 72 LEU A C 1
ATOM 602 O O . LEU A 1 72 ? -4.261 4.001 -4.083 1.00 97.81 72 LEU A O 1
ATOM 606 N N . LEU A 1 73 ? -6.409 3.439 -4.358 1.00 98.00 73 LEU A N 1
ATOM 607 C CA . LEU A 1 73 ? -6.115 2.355 -5.293 1.00 98.00 73 LEU A CA 1
ATOM 608 C C . LEU A 1 73 ? -5.422 2.865 -6.566 1.00 98.00 73 LEU A C 1
ATOM 610 O O . LEU A 1 73 ? -4.513 2.212 -7.076 1.00 98.00 73 LEU A O 1
ATOM 614 N N . LEU A 1 74 ? -5.824 4.034 -7.072 1.00 98.25 74 LEU A N 1
ATOM 615 C CA . LEU A 1 74 ? -5.165 4.674 -8.210 1.00 98.25 74 LEU A CA 1
ATOM 616 C C . LEU A 1 74 ? -3.719 5.044 -7.874 1.00 98.25 74 LEU A C 1
ATOM 618 O O . LEU A 1 74 ? -2.824 4.726 -8.653 1.00 98.25 74 LEU A O 1
ATOM 622 N N . SER A 1 75 ? -3.486 5.643 -6.704 1.00 97.94 75 SER A N 1
ATOM 623 C CA . SE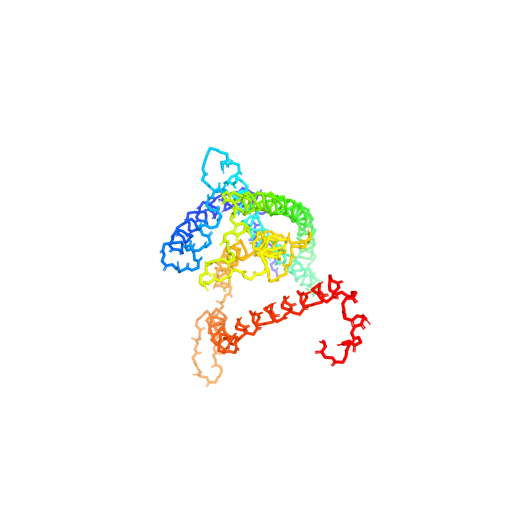R A 1 75 ? -2.142 5.968 -6.213 1.00 97.94 75 SER A CA 1
ATOM 624 C C . SER A 1 75 ? -1.233 4.735 -6.173 1.00 97.94 75 SER A C 1
ATOM 626 O O . SER A 1 75 ? -0.103 4.789 -6.659 1.00 97.94 75 SER A O 1
ATOM 628 N N . VAL A 1 76 ? -1.747 3.590 -5.704 1.00 97.62 76 VAL A N 1
ATOM 629 C CA . VAL A 1 76 ? -1.009 2.315 -5.707 1.00 97.62 76 VAL A CA 1
ATOM 630 C C . VAL A 1 76 ? -0.637 1.882 -7.128 1.00 97.62 76 VAL A C 1
ATOM 632 O O . VAL A 1 76 ? 0.511 1.518 -7.373 1.00 97.62 76 VAL A O 1
ATOM 635 N N . MET A 1 77 ? -1.572 1.943 -8.085 1.00 98.06 77 MET A N 1
ATOM 636 C CA . MET A 1 77 ? -1.291 1.572 -9.482 1.00 98.06 77 MET A CA 1
ATOM 637 C C . MET A 1 77 ? -0.242 2.489 -10.126 1.00 98.06 77 MET A C 1
ATOM 639 O O . MET A 1 77 ? 0.616 2.010 -10.869 1.00 98.06 77 MET A O 1
ATOM 643 N N . VAL A 1 78 ? -0.276 3.791 -9.820 1.00 98.25 78 VAL A N 1
ATOM 644 C CA . VAL A 1 78 ? 0.748 4.749 -10.265 1.00 98.25 78 VAL A CA 1
ATOM 645 C C . VAL A 1 78 ? 2.112 4.375 -9.681 1.00 98.25 78 VAL A C 1
ATOM 647 O O . VAL A 1 78 ? 3.083 4.299 -10.431 1.00 98.25 78 VAL A O 1
ATOM 650 N N . GLY A 1 79 ? 2.187 4.078 -8.379 1.00 97.75 79 GLY A N 1
ATOM 651 C CA . GLY A 1 79 ? 3.428 3.659 -7.721 1.00 97.75 79 GLY A CA 1
ATOM 652 C C . GLY A 1 79 ? 4.034 2.394 -8.342 1.00 97.75 79 GLY A C 1
ATOM 653 O O . GLY A 1 79 ? 5.229 2.355 -8.637 1.00 97.75 79 GLY A O 1
ATOM 654 N N . VAL A 1 80 ? 3.205 1.386 -8.639 1.00 97.75 80 VAL A N 1
ATOM 655 C CA . VAL A 1 80 ? 3.653 0.168 -9.337 1.00 97.75 80 VAL A CA 1
ATOM 656 C C . VAL A 1 80 ? 4.176 0.498 -10.737 1.00 97.75 80 VAL A C 1
ATOM 658 O O . VAL A 1 80 ? 5.246 0.016 -11.115 1.00 97.75 80 VAL A O 1
ATOM 661 N N . ARG A 1 81 ? 3.480 1.351 -11.505 1.00 97.81 81 ARG A N 1
ATOM 662 C CA . ARG A 1 81 ? 3.945 1.741 -12.846 1.00 97.81 81 ARG A CA 1
ATOM 663 C C . ARG A 1 81 ? 5.279 2.482 -12.793 1.00 97.81 81 ARG A C 1
ATOM 665 O O . ARG A 1 81 ? 6.161 2.172 -13.589 1.00 97.81 81 ARG A O 1
ATOM 672 N N . LEU A 1 82 ? 5.449 3.409 -11.851 1.00 97.88 82 LEU A N 1
ATOM 673 C CA . LEU A 1 82 ? 6.710 4.129 -11.656 1.00 97.88 82 LEU A CA 1
ATOM 674 C C . LEU A 1 82 ? 7.863 3.173 -11.330 1.00 97.88 82 LEU A C 1
ATOM 676 O O . LEU A 1 82 ? 8.941 3.318 -11.899 1.00 97.88 82 LEU A O 1
ATOM 680 N N . SER A 1 83 ? 7.636 2.155 -10.494 1.00 97.19 83 SER A N 1
ATOM 681 C CA . SER A 1 83 ? 8.649 1.132 -10.187 1.00 97.19 83 SER A CA 1
ATOM 682 C C . SER A 1 83 ? 9.108 0.361 -11.434 1.00 97.19 83 SER A C 1
ATOM 684 O O . SER A 1 83 ? 10.307 0.129 -11.622 1.00 97.19 83 SER A O 1
ATOM 686 N N . VAL A 1 84 ? 8.176 0.028 -12.334 1.00 97.00 84 VAL A N 1
ATOM 687 C CA . VAL A 1 84 ? 8.501 -0.592 -13.630 1.00 97.00 84 VAL A CA 1
ATOM 688 C C . VAL A 1 84 ? 9.315 0.366 -14.507 1.00 97.00 84 VAL A C 1
ATOM 690 O O . VAL A 1 84 ? 10.344 -0.034 -15.048 1.00 97.00 84 VAL A O 1
ATOM 693 N N . LEU A 1 85 ? 8.917 1.639 -14.609 1.00 97.50 85 LEU A N 1
ATOM 694 C CA . LEU A 1 85 ? 9.645 2.639 -15.403 1.00 97.50 85 LEU A CA 1
ATOM 695 C C . LEU A 1 85 ? 11.066 2.885 -14.881 1.00 97.50 85 LEU A C 1
ATOM 697 O O . LEU A 1 85 ? 11.996 2.958 -15.680 1.00 97.50 85 LEU A O 1
ATOM 701 N N . PHE A 1 86 ? 11.263 2.937 -13.561 1.00 97.81 86 PHE A N 1
ATOM 702 C CA . PHE A 1 86 ? 12.603 3.032 -12.971 1.00 97.81 86 PHE A CA 1
ATOM 703 C C . PHE A 1 86 ? 13.486 1.833 -13.318 1.00 97.81 86 PHE A C 1
ATOM 705 O O . PHE A 1 86 ? 14.693 1.994 -13.474 1.00 97.81 86 PHE A O 1
ATOM 712 N N . THR A 1 87 ? 12.904 0.643 -13.479 1.00 96.06 87 THR A N 1
ATOM 713 C CA . THR A 1 87 ? 13.665 -0.549 -13.879 1.00 96.06 87 THR A CA 1
ATOM 714 C C . THR A 1 87 ? 14.206 -0.404 -15.305 1.00 96.06 87 THR A C 1
ATOM 716 O O . THR A 1 87 ? 15.387 -0.654 -15.538 1.00 96.06 87 THR A O 1
ATOM 719 N N . TYR A 1 88 ? 13.380 0.063 -16.247 1.00 96.00 88 TYR A N 1
ATOM 720 C CA . TYR A 1 88 ? 13.813 0.316 -17.628 1.00 96.00 88 TYR A CA 1
ATOM 721 C C . TYR A 1 88 ? 14.799 1.484 -17.727 1.00 96.00 88 TYR A C 1
ATOM 723 O O . TYR A 1 88 ? 15.835 1.357 -18.374 1.00 96.00 88 TYR A O 1
ATOM 731 N N . GLN A 1 89 ? 14.544 2.582 -17.012 1.00 96.81 89 GLN A N 1
ATOM 732 C CA . GLN A 1 89 ? 15.473 3.714 -16.947 1.00 96.81 89 GLN A CA 1
ATOM 733 C C . GLN A 1 89 ? 16.836 3.293 -16.371 1.00 96.81 89 GLN A C 1
ATOM 735 O O . GLN A 1 89 ? 17.876 3.678 -16.905 1.00 96.81 89 GLN A O 1
ATOM 740 N N . GLY A 1 90 ? 16.849 2.475 -15.314 1.00 95.75 90 GLY A N 1
ATOM 741 C CA . GLY A 1 90 ? 18.080 1.933 -14.740 1.00 95.75 90 GLY A CA 1
ATOM 742 C C . GLY A 1 90 ? 18.831 1.025 -15.716 1.00 95.75 90 GLY A C 1
ATOM 743 O O . GLY A 1 90 ? 20.059 1.096 -15.799 1.00 95.75 90 GLY A O 1
ATOM 744 N N . SER A 1 91 ? 18.102 0.222 -16.501 1.00 94.38 91 SER A N 1
ATOM 745 C CA . SER A 1 91 ? 1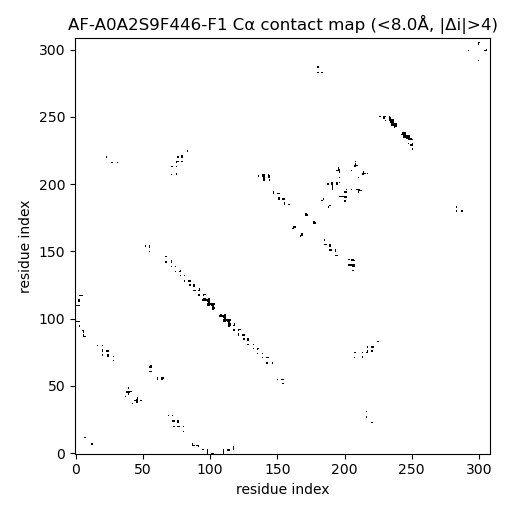8.682 -0.577 -17.583 1.00 94.38 91 SER A CA 1
ATOM 746 C C . SER A 1 91 ? 19.355 0.316 -18.627 1.00 94.38 91 SER A C 1
ATOM 748 O O . SER A 1 91 ? 20.540 0.119 -18.892 1.00 94.38 91 SER A O 1
ATOM 750 N N . ASP A 1 92 ? 18.656 1.332 -19.144 1.00 95.19 92 ASP A N 1
ATOM 751 C CA . ASP A 1 92 ? 19.183 2.276 -20.143 1.00 95.19 92 ASP A CA 1
ATOM 752 C C . ASP A 1 92 ? 20.462 2.961 -19.657 1.00 95.19 92 ASP A C 1
ATOM 754 O O . ASP A 1 92 ? 21.466 2.991 -20.369 1.00 95.19 92 ASP A O 1
ATOM 758 N N . MET A 1 93 ? 20.460 3.437 -18.411 1.00 94.62 93 MET A N 1
ATOM 759 C CA . MET A 1 93 ? 21.626 4.062 -17.791 1.00 94.62 93 MET A CA 1
ATOM 760 C C . MET A 1 93 ? 22.806 3.085 -17.674 1.00 94.62 93 MET A C 1
ATOM 762 O O . MET A 1 93 ? 23.952 3.453 -17.932 1.00 94.62 93 MET A O 1
ATOM 766 N N . SER A 1 94 ? 22.557 1.825 -17.308 1.00 94.12 94 SER A N 1
ATOM 767 C CA . SER A 1 94 ? 23.618 0.814 -17.225 1.00 94.12 94 SER A CA 1
ATOM 768 C C . SER A 1 94 ? 24.196 0.467 -18.603 1.00 94.12 94 SER A C 1
ATOM 770 O O . SER A 1 94 ? 25.417 0.396 -18.766 1.00 94.12 94 SER A O 1
ATOM 772 N N . THR A 1 95 ? 23.338 0.325 -19.615 1.00 94.25 95 THR A N 1
ATOM 773 C CA . THR A 1 95 ? 23.736 0.035 -20.994 1.00 94.25 95 THR A CA 1
ATOM 774 C C . THR A 1 95 ? 24.490 1.212 -21.602 1.00 94.25 95 THR A C 1
ATOM 776 O O . THR A 1 95 ? 25.512 1.000 -22.251 1.00 94.25 95 THR A O 1
ATOM 779 N N . SER A 1 96 ? 24.073 2.457 -21.347 1.00 93.12 96 SER A N 1
ATOM 780 C CA . SER A 1 96 ? 24.786 3.639 -21.839 1.00 93.12 96 SER A CA 1
ATOM 781 C C . SER A 1 96 ? 26.225 3.681 -21.315 1.00 93.12 96 SER A C 1
ATOM 783 O O . SE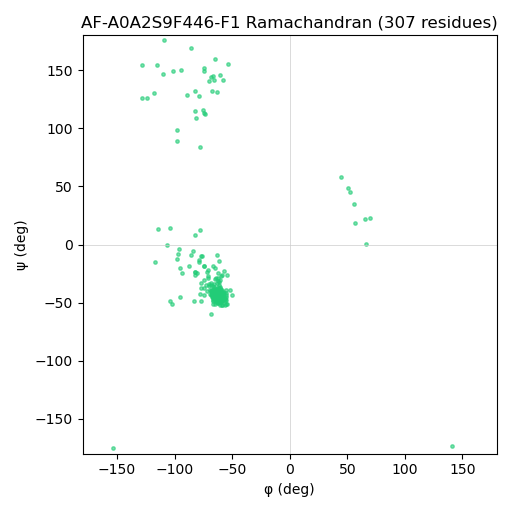R A 1 96 ? 27.151 3.926 -22.085 1.00 93.12 96 SER A O 1
ATOM 785 N N . PHE A 1 97 ? 26.447 3.347 -20.036 1.00 92.56 97 PHE A N 1
ATOM 786 C CA . PHE A 1 97 ? 27.799 3.223 -19.477 1.00 92.56 97 PHE A CA 1
ATOM 787 C C . PHE A 1 97 ? 28.623 2.113 -20.133 1.00 92.56 97 PHE A C 1
ATOM 789 O O . PHE A 1 97 ? 29.797 2.329 -20.441 1.00 92.56 97 PHE A O 1
ATOM 796 N N . GLN A 1 98 ? 28.026 0.940 -20.368 1.00 92.00 98 GLN A N 1
ATOM 797 C CA . GLN A 1 98 ? 28.701 -0.164 -21.059 1.00 92.00 98 GLN A CA 1
ATOM 798 C C . GLN A 1 98 ? 29.125 0.237 -22.478 1.00 92.00 98 GLN A C 1
ATOM 800 O O . GLN A 1 98 ? 30.248 -0.057 -22.885 1.00 92.00 98 GLN A O 1
ATOM 805 N N . VAL A 1 99 ? 28.270 0.966 -23.203 1.00 91.88 99 VAL A N 1
ATOM 806 C CA . VAL A 1 99 ? 28.559 1.479 -24.551 1.00 91.88 99 VAL A CA 1
ATOM 807 C C . VAL A 1 99 ? 29.689 2.514 -24.522 1.00 91.88 99 VAL A C 1
ATOM 809 O O . VAL A 1 99 ? 30.611 2.423 -25.332 1.00 91.88 99 VAL A O 1
ATOM 812 N N . VAL A 1 100 ? 29.690 3.453 -23.565 1.00 91.50 100 VAL A N 1
ATOM 813 C CA . VAL A 1 100 ? 30.792 4.424 -23.397 1.00 91.50 100 VAL A CA 1
ATOM 814 C C . VAL A 1 100 ? 32.120 3.715 -23.128 1.00 91.50 100 VAL A C 1
ATOM 816 O O . VAL A 1 100 ? 33.123 4.022 -23.776 1.00 91.50 100 VAL A O 1
ATOM 819 N N . ALA A 1 101 ? 32.135 2.760 -22.194 1.00 90.62 101 ALA A N 1
ATOM 820 C CA . ALA A 1 101 ? 33.332 1.989 -21.867 1.00 90.62 101 ALA A CA 1
ATOM 821 C C . ALA A 1 101 ? 33.821 1.172 -23.073 1.00 90.62 101 ALA A C 1
ATOM 823 O O . ALA A 1 101 ? 35.012 1.156 -23.376 1.00 90.62 101 ALA A O 1
ATOM 824 N N . GLY A 1 102 ? 32.896 0.553 -23.807 1.00 89.44 102 GLY A N 1
ATOM 825 C CA . GLY A 1 102 ? 33.182 -0.172 -25.036 1.00 89.44 102 GLY A CA 1
ATOM 826 C C . GLY A 1 102 ? 33.776 0.702 -26.141 1.00 89.44 102 GLY A C 1
ATOM 827 O O . GLY A 1 102 ? 34.745 0.297 -26.782 1.00 89.44 102 GLY A O 1
ATOM 828 N N . GLY A 1 103 ? 33.246 1.912 -26.340 1.00 88.38 103 GLY A N 1
ATOM 829 C CA . GLY A 1 103 ? 33.800 2.893 -27.277 1.00 88.38 103 GLY A CA 1
ATOM 830 C C . GLY A 1 103 ? 35.208 3.347 -26.882 1.00 88.38 103 GLY A C 1
ATOM 831 O O . GLY A 1 103 ? 36.091 3.417 -27.733 1.00 88.38 103 GLY A O 1
ATOM 832 N N . LEU A 1 104 ? 35.451 3.563 -25.582 1.00 89.56 104 LEU A N 1
ATOM 833 C CA . LEU A 1 104 ? 36.769 3.935 -25.054 1.00 89.56 104 LEU A CA 1
ATOM 834 C C . LEU A 1 104 ? 37.820 2.837 -25.284 1.00 89.56 104 LEU A C 1
ATOM 836 O O . LEU A 1 104 ? 38.934 3.137 -25.702 1.00 89.56 104 LEU A O 1
ATOM 840 N N . LEU A 1 105 ? 37.467 1.575 -25.021 1.00 89.94 105 LEU A N 1
ATOM 841 C CA . LEU A 1 105 ? 38.381 0.437 -25.168 1.00 89.94 105 LEU A CA 1
ATOM 842 C C . LEU A 1 105 ? 38.732 0.140 -26.631 1.00 89.94 105 LEU A C 1
ATOM 844 O O . LEU A 1 105 ? 39.843 -0.298 -26.910 1.00 89.94 105 LEU A O 1
ATOM 848 N N . ASN A 1 106 ? 37.795 0.372 -27.554 1.00 87.12 106 ASN A N 1
ATOM 849 C CA . ASN A 1 106 ? 37.975 0.075 -28.978 1.00 87.12 106 ASN A CA 1
ATOM 850 C C . ASN A 1 106 ? 38.428 1.289 -29.813 1.00 87.12 106 ASN A C 1
ATOM 852 O O . ASN A 1 106 ? 38.676 1.131 -31.006 1.00 87.12 106 ASN A O 1
ATOM 856 N N . GLY A 1 107 ? 38.531 2.483 -29.216 1.00 86.00 107 GLY A N 1
ATOM 857 C CA . GLY A 1 107 ? 38.912 3.715 -29.919 1.00 86.00 107 GLY A CA 1
ATOM 858 C C . GLY A 1 107 ? 37.859 4.234 -30.908 1.00 86.00 107 GLY A C 1
ATOM 859 O O . GLY A 1 107 ? 38.210 4.946 -31.844 1.00 86.00 107 GLY A O 1
ATOM 860 N N . ASP A 1 108 ? 36.585 3.869 -30.729 1.00 88.88 108 ASP A N 1
ATOM 861 C CA . ASP A 1 108 ? 35.478 4.300 -31.592 1.00 88.88 108 ASP A CA 1
ATOM 862 C C . ASP A 1 108 ? 34.738 5.486 -30.955 1.00 88.88 108 ASP A C 1
ATOM 864 O O . ASP A 1 108 ? 33.881 5.330 -30.074 1.00 88.88 108 ASP A O 1
ATOM 868 N N . ASP A 1 109 ? 35.082 6.693 -31.411 1.00 87.69 109 ASP A N 1
ATOM 869 C CA . ASP A 1 109 ? 34.506 7.938 -30.901 1.00 87.69 109 ASP A CA 1
ATOM 870 C C . ASP A 1 109 ? 33.000 8.059 -31.178 1.00 87.69 109 ASP A C 1
ATOM 872 O O . ASP A 1 109 ? 32.285 8.667 -30.379 1.00 87.69 109 ASP A O 1
ATOM 876 N N . ALA A 1 110 ? 32.483 7.450 -32.251 1.00 88.12 110 ALA A N 1
ATOM 877 C CA . ALA A 1 110 ? 31.059 7.510 -32.575 1.00 88.12 110 ALA A CA 1
ATOM 878 C C . ALA A 1 110 ? 30.225 6.667 -31.597 1.00 88.12 110 ALA A C 1
ATOM 880 O O . ALA A 1 110 ? 29.152 7.091 -31.158 1.00 88.12 110 ALA A O 1
ATOM 881 N N . VAL A 1 111 ? 30.728 5.488 -31.217 1.00 87.50 111 VAL A N 1
ATOM 882 C CA . VAL A 1 111 ? 30.109 4.635 -30.187 1.00 87.50 111 VAL A CA 1
ATOM 883 C C . VAL A 1 111 ? 30.203 5.302 -28.817 1.00 87.50 111 VAL A C 1
ATOM 885 O O . VAL A 1 111 ? 29.219 5.342 -28.075 1.00 87.50 111 VAL A O 1
ATOM 888 N N . ARG A 1 112 ? 31.355 5.902 -28.501 1.00 88.56 112 ARG A N 1
ATOM 889 C CA . ARG A 1 112 ? 31.555 6.641 -27.250 1.00 88.56 112 ARG A CA 1
ATOM 890 C C . ARG A 1 112 ? 30.587 7.820 -27.112 1.00 88.56 112 ARG A C 1
ATOM 892 O O . ARG A 1 112 ? 29.980 7.971 -26.053 1.00 88.56 112 ARG A O 1
ATOM 899 N N . GLN A 1 113 ? 30.440 8.643 -28.152 1.00 91.19 113 GLN A N 1
ATOM 900 C CA . GLN A 1 113 ? 29.509 9.779 -28.148 1.00 91.19 113 GLN A CA 1
ATOM 901 C C . GLN A 1 113 ? 28.061 9.308 -28.004 1.00 91.19 113 GLN A C 1
ATOM 903 O O . GLN A 1 113 ? 27.354 9.798 -27.129 1.00 91.19 113 GLN A O 1
ATOM 908 N N . SER A 1 114 ? 27.658 8.282 -28.761 1.00 91.69 114 SER A N 1
ATOM 909 C CA . SER A 1 114 ? 26.311 7.706 -28.670 1.00 91.69 114 SER A CA 1
ATOM 910 C C . SER A 1 114 ? 25.965 7.212 -27.258 1.00 91.69 114 SER A C 1
ATOM 912 O O . SER A 1 114 ? 24.857 7.454 -26.780 1.00 91.69 114 SER A O 1
ATOM 914 N N . GLY A 1 115 ? 26.901 6.554 -26.566 1.00 90.25 115 GLY A N 1
ATOM 915 C CA . GLY A 1 115 ? 26.707 6.163 -25.167 1.00 90.25 115 GLY A CA 1
ATOM 916 C C . GLY A 1 115 ? 26.618 7.364 -24.214 1.00 90.25 115 GLY A C 1
ATOM 917 O O . GLY A 1 115 ? 25.840 7.335 -23.262 1.00 90.25 115 GLY A O 1
ATOM 918 N N . GLY A 1 116 ? 27.374 8.434 -24.481 1.00 91.50 116 GLY A N 1
ATOM 919 C CA . GLY A 1 116 ? 27.317 9.682 -23.717 1.00 91.50 116 GLY A CA 1
ATOM 920 C C . GLY A 1 116 ? 25.965 10.388 -23.839 1.00 91.50 116 GLY A C 1
ATOM 921 O O . GLY A 1 116 ? 25.386 10.782 -22.827 1.00 91.50 116 GLY A O 1
ATOM 922 N N . ASP A 1 117 ? 25.424 10.477 -25.053 1.00 93.06 117 ASP A N 1
ATOM 923 C CA . ASP A 1 117 ? 24.091 11.037 -25.301 1.00 93.06 117 ASP A CA 1
ATOM 924 C C . ASP A 1 117 ? 23.005 10.211 -24.593 1.00 93.06 117 ASP A C 1
ATOM 926 O O . ASP A 1 117 ? 22.127 10.761 -23.922 1.00 93.06 117 ASP A O 1
ATOM 930 N N . GLY A 1 118 ? 23.113 8.878 -24.661 1.00 92.62 118 GLY A N 1
ATOM 931 C CA . GLY A 1 118 ? 22.222 7.955 -23.955 1.00 92.62 118 GLY A CA 1
ATOM 932 C C . GLY A 1 118 ? 22.247 8.121 -22.434 1.00 92.62 118 GLY A C 1
ATOM 933 O O . GLY A 1 118 ? 21.200 8.051 -21.783 1.00 92.62 118 GLY A O 1
ATOM 934 N N . PHE A 1 119 ? 23.420 8.404 -21.862 1.00 93.94 119 PHE A N 1
ATOM 935 C CA . PHE A 1 119 ? 23.568 8.674 -20.434 1.00 93.94 119 PHE A CA 1
ATOM 936 C C . PHE A 1 119 ? 22.825 9.949 -20.016 1.00 93.94 119 PHE A C 1
ATOM 938 O O . PHE A 1 119 ? 22.035 9.919 -19.071 1.00 93.94 119 PHE A O 1
ATOM 945 N N . TRP A 1 120 ? 23.023 11.059 -20.735 1.00 94.81 120 TRP A N 1
ATOM 946 C CA . TRP A 1 120 ? 22.353 12.326 -20.422 1.00 94.81 120 TRP A CA 1
ATOM 947 C C . TRP A 1 120 ? 20.838 12.252 -20.618 1.00 94.81 120 TRP A C 1
ATOM 949 O O . TRP A 1 120 ? 20.091 12.777 -19.790 1.00 94.81 120 TRP A O 1
ATOM 959 N N . MET A 1 121 ? 20.378 11.546 -21.654 1.00 94.88 121 MET A N 1
ATOM 960 C CA . MET A 1 121 ? 18.958 11.247 -21.851 1.00 94.88 121 MET A CA 1
ATOM 961 C C . MET A 1 121 ? 18.386 10.476 -20.650 1.00 94.88 121 MET A C 1
ATOM 963 O O . MET A 1 121 ? 17.397 10.904 -20.053 1.00 94.88 121 MET A O 1
ATOM 967 N N . SER A 1 122 ? 19.037 9.377 -20.256 1.00 94.75 122 SER A N 1
ATOM 968 C CA . SER A 1 122 ? 18.603 8.532 -19.133 1.00 94.75 122 SER A CA 1
ATOM 969 C C . SER A 1 122 ? 18.598 9.291 -17.804 1.00 94.75 122 SER A C 1
ATOM 971 O O . SER A 1 122 ? 17.715 9.072 -16.975 1.00 94.75 122 SER A O 1
ATOM 973 N N . LEU A 1 123 ? 19.548 10.211 -17.606 1.00 95.75 123 LEU A N 1
ATOM 974 C CA . LEU A 1 123 ? 19.615 11.076 -16.428 1.00 95.75 123 LEU A CA 1
ATOM 975 C C . LEU A 1 123 ? 18.478 12.112 -16.405 1.00 95.75 123 LEU A C 1
ATOM 977 O O . LEU A 1 123 ? 17.893 12.365 -15.351 1.00 95.75 123 LEU A O 1
ATOM 981 N N . GLY A 1 124 ? 18.125 12.685 -17.559 1.00 96.62 124 GLY A N 1
ATOM 982 C CA . GLY A 1 124 ? 16.970 13.577 -17.684 1.00 96.62 124 GLY A CA 1
ATOM 983 C C . GLY A 1 124 ? 15.654 12.865 -17.358 1.00 96.62 124 GLY A C 1
ATOM 984 O O . GLY A 1 124 ? 14.852 13.370 -16.571 1.00 96.62 124 GLY A O 1
ATOM 985 N N . ILE A 1 125 ? 15.469 11.653 -17.893 1.00 96.69 125 ILE A N 1
ATOM 986 C CA . ILE A 1 125 ? 14.306 10.799 -17.602 1.00 96.69 125 ILE A CA 1
ATOM 987 C C . ILE A 1 125 ? 14.247 10.455 -16.112 1.00 96.69 125 ILE A C 1
ATOM 989 O O . ILE A 1 125 ? 13.183 10.571 -15.502 1.00 96.69 125 ILE A O 1
ATOM 993 N N . PHE A 1 126 ? 15.382 10.102 -15.499 1.00 97.38 126 PHE A N 1
ATOM 994 C CA . PHE A 1 126 ? 15.462 9.880 -14.056 1.00 97.38 126 PHE A CA 1
ATOM 995 C C . PHE A 1 126 ? 14.964 11.092 -13.265 1.00 97.38 126 PHE A C 1
ATOM 997 O O . PHE A 1 126 ? 14.171 10.920 -12.345 1.00 97.38 126 PHE A O 1
ATOM 1004 N N . GLY A 1 127 ? 15.369 12.312 -13.635 1.00 98.06 127 GLY A N 1
ATOM 1005 C CA . GLY A 1 127 ? 14.909 13.536 -12.973 1.00 98.06 127 GLY A CA 1
ATOM 1006 C C . GLY A 1 127 ? 13.385 13.699 -13.005 1.00 98.06 127 GLY A C 1
ATOM 1007 O O . GLY A 1 127 ? 12.772 14.003 -11.980 1.00 98.06 127 GLY A O 1
ATOM 1008 N N . VAL A 1 128 ? 12.759 13.428 -14.156 1.00 97.50 128 VAL A N 1
ATOM 1009 C CA . VAL A 1 128 ? 11.295 13.478 -14.315 1.00 97.50 128 VAL A CA 1
ATOM 1010 C C . VAL A 1 128 ? 10.606 12.386 -13.491 1.00 97.50 128 VAL A C 1
ATOM 1012 O O . VAL A 1 128 ? 9.666 12.681 -12.750 1.00 97.50 128 VAL A O 1
ATOM 1015 N N . LEU A 1 129 ? 11.082 11.139 -13.570 1.00 97.88 129 LEU A N 1
ATOM 1016 C CA . LEU A 1 129 ? 10.526 10.019 -12.804 1.00 97.88 129 LEU A CA 1
ATOM 1017 C C . LEU A 1 129 ? 10.695 10.222 -11.293 1.00 97.88 129 LEU A C 1
ATOM 1019 O O . LEU A 1 129 ? 9.769 9.944 -10.535 1.00 97.88 129 LEU A O 1
ATOM 1023 N N . ALA A 1 130 ? 11.836 10.749 -10.844 1.00 98.12 130 ALA A N 1
ATOM 1024 C CA . ALA A 1 130 ? 12.098 11.061 -9.442 1.00 98.12 130 ALA A CA 1
ATOM 1025 C C . ALA A 1 130 ? 11.142 12.137 -8.917 1.00 98.12 130 ALA A C 1
ATOM 1027 O O . ALA A 1 130 ? 10.550 11.955 -7.853 1.00 98.12 130 ALA A O 1
ATOM 1028 N N . ALA A 1 131 ? 10.929 13.218 -9.675 1.00 98.31 131 ALA A N 1
ATOM 1029 C CA . ALA A 1 131 ? 9.962 14.252 -9.315 1.00 98.31 131 ALA A CA 1
ATOM 1030 C C . ALA A 1 131 ? 8.530 13.691 -9.237 1.00 98.31 131 ALA A C 1
ATOM 1032 O O . ALA A 1 131 ? 7.823 13.937 -8.258 1.00 98.31 131 ALA A O 1
ATOM 1033 N N . ALA A 1 132 ? 8.125 12.883 -10.224 1.00 98.00 132 ALA A N 1
ATOM 1034 C CA . ALA A 1 132 ? 6.821 12.223 -10.234 1.00 98.00 132 ALA A CA 1
ATOM 1035 C C . ALA A 1 132 ? 6.649 11.258 -9.050 1.00 98.00 132 ALA A C 1
ATOM 1037 O O . ALA A 1 132 ? 5.594 11.238 -8.420 1.00 98.00 132 ALA A O 1
ATOM 1038 N N . ASN A 1 133 ? 7.692 10.501 -8.706 1.00 97.81 133 ASN A N 1
ATOM 1039 C CA . ASN A 1 133 ? 7.689 9.577 -7.579 1.00 97.81 133 ASN A CA 1
ATOM 1040 C C . ASN A 1 133 ? 7.584 10.302 -6.236 1.00 97.81 133 ASN A C 1
ATOM 1042 O O . ASN A 1 133 ? 6.771 9.921 -5.403 1.00 97.81 133 ASN A O 1
ATOM 1046 N N . ILE A 1 134 ? 8.345 11.380 -6.031 1.00 98.25 134 ILE A N 1
ATOM 1047 C CA . ILE A 1 134 ? 8.237 12.191 -4.809 1.00 98.25 134 ILE A CA 1
ATOM 1048 C C . ILE A 1 134 ? 6.822 12.763 -4.683 1.00 98.25 134 ILE A C 1
ATOM 1050 O O . ILE A 1 134 ? 6.210 12.654 -3.621 1.00 98.25 134 ILE A O 1
ATOM 1054 N N . ALA A 1 135 ? 6.275 13.328 -5.764 1.00 98.25 135 ALA A N 1
ATOM 1055 C CA . ALA A 1 135 ? 4.914 13.853 -5.769 1.00 98.25 135 ALA A CA 1
ATOM 1056 C C . ALA A 1 135 ? 3.877 12.761 -5.455 1.00 98.25 135 ALA A C 1
ATOM 1058 O O . ALA A 1 135 ? 2.985 12.987 -4.638 1.00 98.25 135 ALA A O 1
ATOM 1059 N N . GLN A 1 136 ? 4.020 11.573 -6.051 1.00 97.88 136 GLN A N 1
ATOM 1060 C CA . GLN A 1 136 ? 3.144 10.431 -5.799 1.00 97.88 136 GLN A CA 1
ATOM 1061 C C . GLN A 1 136 ? 3.220 9.972 -4.340 1.00 97.88 136 GLN A C 1
ATOM 1063 O O . GLN A 1 136 ? 2.173 9.819 -3.721 1.00 97.88 136 GLN A O 1
ATOM 1068 N N . VAL A 1 137 ? 4.415 9.816 -3.765 1.00 97.44 137 VAL A N 1
ATOM 1069 C CA . VAL A 1 137 ? 4.588 9.384 -2.368 1.00 97.44 137 VAL A CA 1
ATOM 1070 C C . VAL A 1 137 ? 4.013 10.415 -1.393 1.00 97.44 137 VAL A C 1
ATOM 1072 O O . VAL A 1 137 ? 3.329 10.044 -0.440 1.00 97.44 137 VAL A O 1
ATOM 1075 N N . MET A 1 138 ? 4.241 11.712 -1.628 1.00 97.88 138 MET A N 1
ATOM 1076 C CA . MET A 1 138 ? 3.689 12.778 -0.778 1.00 97.88 138 MET A CA 1
ATOM 1077 C C . MET A 1 138 ? 2.163 12.854 -0.870 1.00 97.88 138 MET A C 1
ATOM 1079 O O . MET A 1 138 ? 1.488 13.010 0.151 1.00 97.88 138 MET A O 1
ATOM 1083 N N . LEU A 1 139 ? 1.612 12.718 -2.080 1.00 97.62 139 LEU A N 1
ATOM 1084 C CA . LEU A 1 139 ? 0.170 12.659 -2.284 1.00 97.62 139 LEU A CA 1
ATOM 1085 C C . LEU A 1 139 ? -0.419 11.429 -1.587 1.00 97.62 139 LEU A C 1
ATOM 1087 O O . LEU A 1 139 ? -1.399 11.557 -0.862 1.00 97.62 139 LEU A O 1
ATOM 1091 N N . ASP A 1 140 ? 0.192 10.260 -1.756 1.00 98.00 140 ASP A N 1
ATOM 1092 C CA . ASP A 1 140 ? -0.264 9.014 -1.146 1.00 98.00 140 ASP A CA 1
ATOM 1093 C C . ASP A 1 140 ? -0.283 9.087 0.383 1.00 98.00 140 ASP A C 1
ATOM 1095 O O . ASP A 1 140 ? -1.296 8.755 0.997 1.00 98.00 140 ASP A O 1
ATOM 1099 N N . LEU A 1 141 ? 0.793 9.606 0.987 1.00 97.25 141 LEU A N 1
ATOM 1100 C CA . LEU A 1 141 ? 0.878 9.837 2.427 1.00 97.25 141 LEU A CA 1
ATOM 1101 C C . LEU A 1 141 ? -0.277 10.720 2.896 1.00 97.25 141 LEU A C 1
ATOM 1103 O O . LEU A 1 141 ? -1.009 10.356 3.816 1.00 97.25 141 LEU A O 1
ATOM 1107 N N . TYR A 1 142 ? -0.487 11.858 2.235 1.00 97.12 142 TYR A N 1
ATOM 1108 C CA . TYR A 1 142 ? -1.583 12.758 2.575 1.00 97.12 142 TYR A CA 1
ATOM 1109 C C . TYR A 1 142 ? -2.948 12.069 2.470 1.00 97.12 142 TYR A C 1
ATOM 1111 O O . TYR A 1 142 ? -3.772 12.178 3.385 1.00 97.12 142 TYR A O 1
ATOM 1119 N N . LEU A 1 143 ? -3.195 11.352 1.368 1.00 97.12 143 LEU A N 1
ATOM 1120 C CA . LEU A 1 143 ? -4.486 10.722 1.131 1.00 97.12 143 LEU A CA 1
ATOM 1121 C C . LEU A 1 143 ? -4.760 9.601 2.146 1.00 97.12 143 LEU A C 1
ATOM 1123 O O . LEU A 1 143 ? -5.856 9.535 2.708 1.00 97.12 143 LEU A O 1
ATOM 1127 N N . ALA A 1 144 ? -3.764 8.751 2.407 1.00 96.62 144 ALA A N 1
ATOM 1128 C CA . ALA A 1 144 ? -3.870 7.628 3.332 1.00 96.62 144 ALA A CA 1
ATOM 1129 C C . ALA A 1 144 ? -4.109 8.117 4.764 1.00 96.62 144 ALA A C 1
ATOM 1131 O O . ALA A 1 144 ? -5.045 7.665 5.424 1.00 96.62 144 ALA A O 1
ATOM 1132 N N . GLN A 1 145 ? -3.328 9.098 5.226 1.00 96.88 145 GLN A N 1
ATOM 1133 C CA . GLN A 1 145 ? -3.471 9.664 6.569 1.00 96.88 145 GLN A CA 1
ATOM 1134 C C . GLN A 1 145 ? -4.839 10.318 6.765 1.00 96.88 145 GLN A C 1
ATOM 1136 O O . GLN A 1 145 ? -5.501 10.101 7.783 1.00 96.88 145 GLN A O 1
ATOM 1141 N N . ARG A 1 146 ? -5.319 11.071 5.768 1.00 96.62 146 ARG A N 1
ATOM 1142 C CA . ARG A 1 146 ? -6.636 11.709 5.847 1.00 96.62 146 ARG A CA 1
ATOM 1143 C C . ARG A 1 146 ? -7.769 10.685 5.890 1.00 96.62 146 ARG A C 1
ATOM 1145 O O . ARG A 1 146 ? -8.734 10.890 6.628 1.00 96.62 146 ARG A O 1
ATOM 1152 N N . PHE A 1 147 ? -7.649 9.590 5.140 1.00 96.62 147 PHE A N 1
ATOM 1153 C CA . PHE A 1 147 ? -8.606 8.487 5.180 1.00 96.62 147 PHE A CA 1
ATOM 1154 C C . PHE A 1 147 ? -8.619 7.792 6.549 1.00 96.62 147 PHE A C 1
ATOM 1156 O O . PHE A 1 147 ? -9.684 7.692 7.159 1.00 96.62 147 PHE A O 1
ATOM 1163 N N . MET A 1 148 ? -7.450 7.395 7.067 1.00 95.69 148 MET A N 1
ATOM 1164 C CA . MET A 1 148 ? -7.320 6.728 8.371 1.00 95.69 148 MET A CA 1
ATOM 1165 C C . MET A 1 148 ? -7.891 7.587 9.507 1.00 95.69 148 MET A C 1
ATOM 1167 O O . MET A 1 148 ? -8.703 7.108 10.295 1.00 95.69 148 MET A O 1
ATOM 1171 N N . LEU A 1 149 ? -7.556 8.882 9.554 1.00 95.94 149 LEU A N 1
ATOM 1172 C CA . LEU A 1 149 ? -8.067 9.801 10.578 1.00 95.94 149 LEU A CA 1
ATOM 1173 C C . LEU A 1 149 ? -9.581 10.002 10.489 1.00 95.94 149 LEU A C 1
ATOM 1175 O O . LEU A 1 149 ? -10.262 10.019 11.515 1.00 95.94 149 LEU A O 1
ATOM 1179 N N . ARG A 1 150 ? -10.127 10.141 9.275 1.00 96.19 150 ARG A N 1
ATOM 1180 C CA . ARG A 1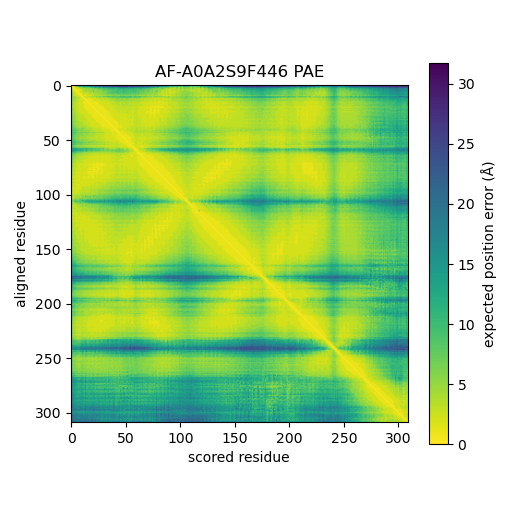 150 ? -11.574 10.298 9.078 1.00 96.19 150 ARG A CA 1
ATOM 1181 C C . ARG A 1 150 ? -12.329 9.041 9.500 1.00 96.19 150 ARG A C 1
ATOM 1183 O O . ARG A 1 150 ? -13.398 9.152 10.096 1.00 96.19 150 ARG A O 1
ATOM 1190 N N . TRP A 1 151 ? -11.796 7.867 9.176 1.00 96.69 151 TRP A N 1
ATOM 1191 C CA . TRP A 1 151 ? -12.401 6.599 9.563 1.00 96.69 151 TRP A CA 1
ATOM 1192 C C . TRP A 1 151 ? -12.326 6.384 11.076 1.00 96.69 151 TRP A C 1
ATOM 1194 O O . TRP A 1 151 ? -13.338 6.044 11.687 1.00 96.69 151 TRP A O 1
ATOM 1204 N N . ARG A 1 152 ? -11.178 6.687 11.696 1.00 96.75 152 ARG A N 1
ATOM 1205 C CA . ARG A 1 152 ? -11.007 6.671 13.153 1.00 96.75 152 ARG A CA 1
ATOM 1206 C C . ARG A 1 152 ? -12.016 7.571 13.855 1.00 96.75 152 ARG A C 1
ATOM 1208 O O . ARG A 1 152 ? -12.704 7.103 14.751 1.00 96.75 152 ARG A O 1
ATOM 1215 N N . ALA A 1 153 ? -12.120 8.835 13.441 1.00 96.75 153 ALA A N 1
ATOM 1216 C CA . ALA A 1 153 ? -13.035 9.797 14.053 1.00 96.75 153 ALA A CA 1
ATOM 1217 C C . ALA A 1 153 ? -14.484 9.290 14.028 1.00 96.75 153 ALA A C 1
ATOM 1219 O O . ALA A 1 153 ? -15.152 9.282 15.059 1.00 96.75 153 ALA A O 1
ATOM 1220 N N . TRP A 1 154 ? -14.925 8.787 12.871 1.00 96.69 154 TRP A N 1
ATOM 1221 C CA . TRP A 1 154 ? -16.257 8.210 12.719 1.00 96.69 154 TRP A CA 1
ATOM 1222 C C . TRP A 1 154 ? -16.465 6.978 13.610 1.00 96.69 154 TRP A C 1
ATOM 1224 O O . TRP A 1 154 ? -17.474 6.885 14.303 1.00 96.69 154 TRP A O 1
ATOM 1234 N N . LEU A 1 155 ? -15.513 6.038 13.625 1.00 96.62 155 LEU A N 1
ATOM 1235 C CA . LEU A 1 155 ? -15.666 4.792 14.380 1.00 96.62 155 LEU A CA 1
ATOM 1236 C C . LEU A 1 155 ? -15.639 5.040 15.895 1.00 96.62 155 LEU A C 1
ATOM 1238 O O . LEU A 1 155 ? -16.369 4.385 16.638 1.00 96.62 155 LEU A O 1
ATOM 1242 N N . THR A 1 156 ? -14.836 6.004 16.355 1.00 97.06 156 THR A N 1
ATOM 1243 C CA . THR A 1 156 ? -14.836 6.452 17.751 1.00 97.06 156 THR A CA 1
ATOM 1244 C C . THR A 1 156 ? -16.180 7.059 18.141 1.00 97.06 156 THR A C 1
ATOM 1246 O O . THR A 1 156 ? -16.704 6.706 19.196 1.00 97.06 156 THR A O 1
ATOM 1249 N N . GLU A 1 157 ? -16.755 7.932 17.313 1.00 96.50 157 GLU A N 1
ATOM 1250 C CA . GLU A 1 157 ? -18.063 8.543 17.577 1.00 96.50 157 GLU A CA 1
ATOM 1251 C C . GLU A 1 157 ? -19.176 7.488 17.626 1.00 96.50 157 GLU A C 1
ATOM 1253 O O . GLU A 1 157 ? -19.920 7.423 18.604 1.00 96.50 157 GLU A O 1
ATOM 1258 N N . GLU A 1 158 ? -19.221 6.595 16.636 1.00 95.56 158 GLU A N 1
ATOM 1259 C CA . GLU A 1 158 ? -20.210 5.518 16.537 1.00 95.56 158 GLU A CA 1
ATOM 1260 C C . GLU A 1 158 ? -20.152 4.564 17.742 1.00 95.56 158 GLU A C 1
ATOM 1262 O O . GLU A 1 158 ? -21.169 4.274 18.376 1.00 95.56 158 GLU A O 1
ATOM 1267 N N . LEU A 1 159 ? -18.961 4.072 18.102 1.00 94.94 159 LEU A N 1
ATOM 1268 C CA . LEU A 1 159 ? -18.817 3.133 19.220 1.00 94.94 159 LEU A CA 1
ATOM 1269 C C . LEU A 1 159 ? -19.055 3.803 20.577 1.00 94.94 159 LEU A C 1
ATOM 1271 O O . LEU A 1 159 ? -19.625 3.176 21.470 1.00 94.94 159 LEU A O 1
ATOM 1275 N N . THR A 1 160 ? -18.688 5.077 20.727 1.00 95.94 160 THR A N 1
ATOM 1276 C CA . THR A 1 160 ? -18.995 5.843 21.944 1.00 95.94 160 THR A CA 1
ATOM 1277 C C . THR A 1 160 ? -20.497 6.092 22.071 1.00 95.94 160 THR A C 1
ATOM 1279 O O . THR A 1 160 ? -21.058 5.899 23.149 1.00 95.94 160 THR A O 1
ATOM 1282 N N . GLY A 1 161 ? -21.170 6.457 20.975 1.00 95.56 161 GLY A N 1
ATOM 1283 C CA . GLY A 1 161 ? -22.622 6.627 20.938 1.00 95.56 161 GLY A CA 1
ATOM 1284 C C . GLY A 1 161 ? -23.354 5.348 21.342 1.00 95.56 161 GLY A C 1
ATOM 1285 O O . GLY A 1 161 ? -24.176 5.371 22.256 1.00 95.56 161 GLY A O 1
ATOM 1286 N N . ASN A 1 162 ? -22.969 4.214 20.753 1.00 93.25 162 ASN A N 1
ATOM 1287 C CA . ASN A 1 162 ? -23.529 2.902 21.087 1.00 93.25 162 ASN A CA 1
ATOM 1288 C C . ASN A 1 162 ? -23.275 2.489 22.551 1.00 93.25 162 ASN A C 1
ATOM 1290 O O . ASN A 1 162 ? -24.098 1.800 23.152 1.00 93.25 162 ASN A O 1
ATOM 1294 N N . TRP A 1 163 ? -22.154 2.907 23.148 1.00 93.31 163 TRP A N 1
ATOM 1295 C CA . TRP A 1 163 ? -21.852 2.631 24.557 1.00 93.31 163 TRP A CA 1
ATOM 1296 C C . TRP A 1 163 ? -22.705 3.452 25.534 1.00 93.31 163 TRP A C 1
ATOM 1298 O O . TRP A 1 163 ? -23.068 2.971 26.615 1.00 93.31 163 TRP A O 1
ATOM 1308 N N . LEU A 1 164 ? -23.034 4.690 25.160 1.00 94.44 164 LEU A N 1
ATOM 1309 C CA . LEU A 1 164 ? -23.865 5.593 25.958 1.00 94.44 164 LEU A CA 1
ATOM 1310 C C . LEU A 1 164 ? -25.365 5.334 25.773 1.00 94.44 164 LEU A C 1
ATOM 1312 O O . LEU A 1 164 ? -26.148 5.595 26.693 1.00 94.44 164 LEU A O 1
ATOM 1316 N N . ASP A 1 165 ? -25.767 4.788 24.626 1.00 96.31 165 ASP A N 1
ATOM 1317 C CA . ASP A 1 165 ? -27.163 4.494 24.329 1.00 96.31 165 ASP A CA 1
ATOM 1318 C C . ASP A 1 165 ? -27.740 3.386 25.226 1.00 96.31 165 ASP A C 1
ATOM 1320 O O . ASP A 1 165 ? -27.056 2.457 25.666 1.00 96.31 165 ASP A O 1
ATOM 1324 N N . GLY A 1 166 ? -29.026 3.509 25.566 1.00 92.75 166 GLY A N 1
ATOM 1325 C CA . GLY A 1 166 ? -29.763 2.502 26.335 1.00 92.75 166 GLY A CA 1
ATOM 1326 C C . GLY A 1 166 ? -29.153 2.136 27.698 1.00 92.75 166 GLY A C 1
ATOM 1327 O O . GLY A 1 166 ? -29.480 1.073 28.241 1.00 92.75 166 GLY A O 1
ATOM 1328 N N . LYS A 1 167 ? -28.268 2.989 28.244 1.00 92.81 167 LYS A N 1
ATOM 1329 C CA . LYS A 1 167 ? -27.442 2.726 29.437 1.00 92.81 167 LYS A CA 1
ATOM 1330 C C . LYS A 1 167 ? -26.589 1.454 29.295 1.00 92.81 167 LYS A C 1
ATOM 1332 O O . LYS A 1 167 ? -26.395 0.731 30.279 1.00 92.81 167 LYS A O 1
ATOM 1337 N N . ALA A 1 168 ? -26.100 1.157 28.086 1.00 91.12 168 ALA A N 1
ATOM 1338 C CA . ALA A 1 168 ? -25.290 -0.029 27.806 1.00 91.12 168 ALA A CA 1
ATOM 1339 C C . ALA A 1 168 ? -24.058 -0.112 28.722 1.00 91.12 168 ALA A C 1
ATOM 1341 O O . ALA A 1 168 ? -23.795 -1.177 29.280 1.00 91.12 168 ALA A O 1
ATOM 1342 N N . PHE A 1 169 ? -23.415 1.027 29.010 1.00 89.38 169 PHE A N 1
ATOM 1343 C CA . PHE A 1 169 ? -22.296 1.128 29.954 1.00 89.38 169 PHE A CA 1
ATOM 1344 C C . PHE A 1 169 ? -22.562 0.578 31.365 1.00 89.38 169 PHE A C 1
ATOM 1346 O O . PHE A 1 169 ? -21.637 0.167 32.068 1.00 89.38 169 PHE A O 1
ATOM 1353 N N . TYR A 1 170 ? -23.823 0.567 31.799 1.00 89.62 170 TYR A N 1
ATOM 1354 C CA . TYR A 1 170 ? -24.233 -0.012 33.076 1.00 89.62 170 TYR A CA 1
ATOM 1355 C C . TYR A 1 170 ? -24.732 -1.449 32.905 1.00 89.62 170 TYR A C 1
ATOM 1357 O O . TYR A 1 170 ? -24.348 -2.339 33.662 1.00 89.62 170 TYR A O 1
ATOM 1365 N N . ARG A 1 171 ? -25.565 -1.692 31.887 1.00 89.75 171 ARG A N 1
ATOM 1366 C CA . ARG A 1 171 ? -26.192 -2.999 31.634 1.00 89.75 171 ARG A CA 1
ATOM 1367 C C . ARG A 1 171 ? -25.183 -4.089 31.273 1.00 89.75 171 ARG A C 1
ATOM 1369 O O . ARG A 1 171 ? -25.409 -5.244 31.617 1.00 89.75 171 ARG A O 1
ATOM 1376 N N . ALA A 1 172 ? -24.061 -3.724 30.653 1.00 87.56 172 ALA A N 1
ATOM 1377 C CA . ALA A 1 172 ? -22.971 -4.640 30.315 1.00 87.56 172 ALA A CA 1
ATOM 1378 C C . ALA A 1 172 ? -22.294 -5.289 31.540 1.00 87.56 172 ALA A C 1
ATOM 1380 O O . ALA A 1 172 ? -21.503 -6.209 31.377 1.00 87.56 172 ALA A O 1
ATOM 1381 N N . ARG A 1 173 ? -22.604 -4.852 32.769 1.00 84.75 173 ARG A N 1
ATOM 1382 C CA . ARG A 1 173 ? -22.141 -5.505 34.007 1.00 84.75 173 ARG A CA 1
ATOM 1383 C C . ARG A 1 173 ? -22.941 -6.758 34.377 1.00 84.75 173 ARG A C 1
ATOM 1385 O O . ARG A 1 173 ? -22.514 -7.492 35.257 1.00 84.75 173 ARG A O 1
ATOM 1392 N N . PHE A 1 174 ? -24.099 -6.972 33.749 1.00 88.50 174 PHE A N 1
ATOM 1393 C CA . PHE A 1 174 ? -25.050 -8.034 34.104 1.00 88.50 174 PHE A CA 1
ATOM 1394 C C . PHE A 1 174 ? -25.215 -9.096 33.008 1.00 88.50 174 PHE A C 1
ATOM 1396 O O . PHE A 1 174 ? -26.180 -9.853 33.035 1.00 88.50 174 PHE A O 1
ATOM 1403 N N . ILE A 1 175 ? -24.324 -9.116 32.017 1.00 89.62 175 ILE A N 1
ATOM 1404 C CA . ILE A 1 175 ? -24.288 -10.150 30.976 1.00 89.62 175 ILE A CA 1
ATOM 1405 C C . ILE A 1 175 ? -23.301 -11.250 31.380 1.00 89.62 175 ILE A C 1
ATOM 1407 O O . ILE A 1 175 ? -22.319 -10.958 32.060 1.00 89.62 175 ILE A O 1
ATOM 1411 N N . ASP A 1 176 ? -23.555 -12.487 30.948 1.00 82.44 176 ASP A N 1
ATOM 1412 C CA . ASP A 1 176 ? -22.730 -13.649 31.314 1.00 82.44 176 ASP A CA 1
ATOM 1413 C C . ASP A 1 176 ? -21.277 -13.509 30.820 1.00 82.44 176 ASP A C 1
ATOM 1415 O O . ASP A 1 176 ? -20.336 -13.753 31.573 1.00 82.44 176 ASP A O 1
ATOM 1419 N N . ASP A 1 177 ? -21.095 -13.041 29.580 1.00 80.44 177 ASP A N 1
ATOM 1420 C CA . ASP A 1 177 ? -19.790 -12.706 28.998 1.00 80.44 177 ASP A CA 1
ATOM 1421 C C . ASP A 1 177 ? -19.532 -11.197 29.109 1.00 80.44 177 ASP A C 1
ATOM 1423 O O . ASP A 1 177 ? -19.875 -10.412 28.219 1.00 80.44 177 ASP A O 1
ATOM 1427 N N . THR A 1 178 ? -18.937 -10.770 30.224 1.00 76.88 178 THR A N 1
ATOM 1428 C CA . THR A 1 178 ? -18.597 -9.358 30.451 1.00 76.88 178 THR A CA 1
ATOM 1429 C C . THR A 1 178 ? -17.534 -8.864 29.468 1.00 76.88 178 THR A C 1
ATOM 1431 O O . THR A 1 178 ? -16.566 -9.569 29.183 1.00 76.88 178 THR A O 1
ATOM 1434 N N . ILE A 1 179 ? -17.669 -7.619 29.008 1.00 81.25 179 ILE A N 1
ATOM 1435 C CA . ILE A 1 179 ? -16.698 -6.963 28.120 1.00 81.25 179 ILE A CA 1
ATOM 1436 C C . ILE A 1 179 ? -15.497 -6.475 28.942 1.00 81.25 179 ILE A C 1
ATOM 1438 O O . ILE A 1 179 ? -15.671 -5.739 29.915 1.00 81.25 179 ILE A O 1
ATOM 1442 N N . ASP A 1 180 ? -14.282 -6.843 28.536 1.00 78.25 180 ASP A N 1
ATOM 1443 C CA . ASP A 1 180 ? -13.036 -6.377 29.142 1.00 78.25 180 ASP A CA 1
ATOM 1444 C C . ASP A 1 180 ? -12.616 -5.001 28.597 1.00 78.25 180 ASP A C 1
ATOM 1446 O O . ASP A 1 180 ? -12.579 -4.781 27.386 1.00 78.25 180 ASP A O 1
ATOM 1450 N N . ASN A 1 181 ? -12.264 -4.082 29.504 1.00 82.19 181 ASN A N 1
ATOM 1451 C CA . ASN A 1 181 ? -11.614 -2.792 29.216 1.00 82.19 181 ASN A CA 1
ATOM 1452 C C . ASN A 1 181 ? -12.217 -2.012 28.020 1.00 82.19 181 ASN A C 1
ATOM 1454 O O . ASN A 1 181 ? -11.509 -1.719 27.047 1.00 82.19 181 ASN A O 1
ATOM 1458 N N . PRO A 1 182 ? -13.525 -1.672 28.046 1.00 86.31 182 PRO A N 1
ATOM 1459 C CA . PRO A 1 182 ? -14.189 -0.968 26.941 1.00 86.31 182 PRO A CA 1
ATOM 1460 C C . PRO A 1 182 ? -13.563 0.404 26.638 1.00 86.31 182 PRO A C 1
ATOM 1462 O O . PRO A 1 182 ? -13.594 0.867 25.500 1.00 86.31 182 PRO A O 1
ATOM 1465 N N . ASP A 1 183 ? -12.951 1.032 27.638 1.00 86.25 183 ASP A N 1
ATOM 1466 C CA . ASP A 1 183 ? -12.160 2.253 27.523 1.00 86.25 183 ASP A CA 1
ATOM 1467 C C . ASP A 1 183 ? -10.941 2.071 26.606 1.00 86.25 183 ASP A C 1
ATOM 1469 O O . ASP A 1 183 ? -10.749 2.863 25.682 1.00 86.25 183 ASP A O 1
ATOM 1473 N N . GLN A 1 184 ? -10.165 0.995 26.781 1.00 86.81 184 GLN A N 1
ATOM 1474 C CA . GLN A 1 184 ? -9.035 0.685 25.901 1.00 86.81 184 GLN A CA 1
ATOM 1475 C C . GLN A 1 184 ? -9.506 0.361 24.480 1.00 86.81 184 GLN A C 1
ATOM 1477 O O . GLN A 1 184 ? -8.914 0.845 23.511 1.00 86.81 184 GLN A O 1
ATOM 1482 N N . ARG A 1 185 ? -10.588 -0.419 24.352 1.00 90.38 185 ARG A N 1
ATOM 1483 C CA . ARG A 1 185 ? -11.156 -0.810 23.052 1.00 90.38 185 ARG A CA 1
ATOM 1484 C C . ARG A 1 185 ? -11.534 0.420 22.221 1.00 90.38 185 ARG A C 1
ATOM 1486 O O . ARG A 1 185 ? -11.253 0.457 21.028 1.00 90.38 185 ARG A O 1
ATOM 1493 N N . ILE A 1 186 ? -12.124 1.442 22.846 1.00 92.50 186 ILE A N 1
ATOM 1494 C CA . ILE A 1 186 ? -12.513 2.687 22.166 1.00 92.50 186 ILE A CA 1
ATOM 1495 C C . ILE A 1 186 ? -11.306 3.609 21.938 1.00 92.50 186 ILE A C 1
ATOM 1497 O O . ILE A 1 186 ? -11.172 4.200 20.867 1.00 92.50 186 ILE A O 1
ATOM 1501 N N . GLN A 1 187 ? -10.415 3.754 22.922 1.00 88.69 187 GLN A N 1
ATOM 1502 C CA . GLN A 1 187 ? -9.322 4.725 22.843 1.00 88.69 187 GLN A CA 1
ATOM 1503 C C . GLN A 1 187 ? -8.170 4.266 21.932 1.00 88.69 187 GLN A C 1
ATOM 1505 O O . GLN A 1 187 ? -7.687 5.047 21.105 1.00 88.69 187 GLN A O 1
ATOM 1510 N N . ALA A 1 188 ? -7.701 3.029 22.113 1.00 88.56 188 ALA A N 1
ATOM 1511 C CA . ALA A 1 188 ? -6.475 2.517 21.506 1.00 88.56 188 ALA A CA 1
ATOM 1512 C C . ALA A 1 188 ? -6.763 1.584 20.325 1.00 88.56 188 ALA A C 1
ATOM 1514 O O . ALA A 1 188 ? -6.210 1.774 19.242 1.00 88.56 188 ALA A O 1
ATOM 1515 N N . ASP A 1 189 ? -7.659 0.612 20.496 1.00 91.44 189 ASP A N 1
ATOM 1516 C CA . ASP A 1 189 ? -7.825 -0.449 19.497 1.00 91.44 189 ASP A CA 1
ATOM 1517 C C . ASP A 1 189 ? -8.485 0.057 18.204 1.00 91.44 189 ASP A C 1
ATOM 1519 O O . ASP A 1 189 ? -8.178 -0.450 17.126 1.00 91.44 189 ASP A O 1
ATOM 1523 N N . ILE A 1 190 ? -9.327 1.099 18.271 1.00 95.19 190 ILE A N 1
ATOM 1524 C CA . ILE A 1 190 ? -9.876 1.766 17.074 1.00 95.19 190 ILE A CA 1
ATOM 1525 C C . ILE A 1 190 ? -8.755 2.327 16.187 1.00 95.19 190 ILE A C 1
ATOM 1527 O O . ILE A 1 190 ? -8.850 2.244 14.962 1.00 95.19 190 ILE A O 1
ATOM 1531 N N . ASP A 1 191 ? -7.696 2.889 16.780 1.00 94.94 191 ASP A N 1
ATOM 1532 C CA . ASP A 1 191 ? -6.549 3.421 16.033 1.00 94.94 191 ASP A CA 1
ATOM 1533 C C . ASP A 1 191 ? -5.861 2.297 15.252 1.00 94.94 191 ASP A C 1
ATOM 1535 O O . ASP A 1 191 ? -5.723 2.369 14.035 1.00 94.94 191 ASP A O 1
ATOM 1539 N N . ILE A 1 192 ? -5.556 1.194 15.938 1.00 93.62 192 ILE A N 1
ATOM 1540 C CA . ILE A 1 192 ? -4.930 0.004 15.349 1.00 93.62 192 ILE A CA 1
ATOM 1541 C C . ILE A 1 192 ? -5.812 -0.570 14.225 1.00 93.62 192 ILE A C 1
ATOM 1543 O O . ILE A 1 192 ? -5.337 -0.837 13.117 1.00 93.62 192 ILE A O 1
ATOM 1547 N N . PHE A 1 193 ? -7.116 -0.711 14.483 1.00 94.00 193 PHE A N 1
ATOM 1548 C CA . PHE A 1 193 ? -8.087 -1.258 13.536 1.00 94.00 193 PHE A CA 1
ATOM 1549 C C . PHE A 1 193 ? -8.225 -0.411 12.265 1.00 94.00 193 PHE A C 1
ATOM 1551 O O . PHE A 1 193 ? -8.256 -0.958 11.162 1.00 94.00 193 PHE A O 1
ATOM 1558 N N . THR A 1 194 ? -8.311 0.914 12.407 1.00 94.62 194 THR A N 1
ATOM 1559 C CA . THR A 1 194 ? -8.511 1.834 11.271 1.00 94.62 194 THR A CA 1
ATOM 1560 C C . THR A 1 194 ? -7.218 2.166 10.531 1.00 94.62 194 THR A C 1
ATOM 1562 O O . THR A 1 194 ? -7.276 2.479 9.342 1.00 94.62 194 THR A O 1
ATOM 1565 N N . ALA A 1 195 ? -6.058 2.046 11.185 1.00 93.00 195 ALA A N 1
ATOM 1566 C CA . ALA A 1 195 ? -4.756 2.172 10.539 1.00 93.00 195 ALA A CA 1
ATOM 1567 C C . ALA A 1 195 ? -4.492 1.019 9.561 1.00 93.00 195 ALA A C 1
ATOM 1569 O O . ALA A 1 195 ? -4.028 1.232 8.444 1.00 93.00 195 ALA A O 1
ATOM 1570 N N . GLY A 1 196 ? -4.784 -0.221 9.973 1.00 87.88 196 GLY A N 1
ATOM 1571 C CA . GLY A 1 196 ? -4.666 -1.398 9.106 1.00 87.88 196 GLY A CA 1
ATOM 1572 C C . GLY A 1 196 ? -3.235 -1.734 8.657 1.00 87.88 196 GLY A C 1
ATOM 1573 O O . GLY A 1 196 ? -3.071 -2.399 7.632 1.00 87.88 196 GLY A O 1
ATOM 1574 N N . VAL A 1 197 ? -2.217 -1.269 9.391 1.00 87.00 197 VAL A N 1
ATOM 1575 C CA . VAL A 1 197 ? -0.784 -1.462 9.082 1.00 87.00 197 VAL A CA 1
ATOM 1576 C C . VAL A 1 197 ? -0.155 -2.549 9.953 1.00 87.00 197 VAL A C 1
ATOM 1578 O O . VAL A 1 197 ? 0.499 -3.458 9.449 1.00 87.00 197 VAL A O 1
ATOM 1581 N N . SER A 1 198 ? -0.335 -2.466 11.270 1.00 84.44 198 SER A N 1
ATOM 1582 C CA . SER A 1 198 ? 0.290 -3.366 12.242 1.00 84.44 198 SER A CA 1
ATOM 1583 C C . SER A 1 198 ? -0.557 -3.455 13.514 1.00 84.44 198 SER A C 1
ATOM 1585 O O . SER A 1 198 ? -1.642 -2.886 13.581 1.00 84.44 198 SER A O 1
ATOM 1587 N N . SER A 1 199 ? -0.064 -4.156 14.537 1.00 84.06 199 SER A N 1
ATOM 1588 C CA . SER A 1 199 ? -0.656 -4.185 15.883 1.00 84.06 199 SER A CA 1
ATOM 1589 C C . SER A 1 199 ? -0.338 -2.931 16.714 1.00 84.06 199 SER A C 1
ATOM 1591 O O . SER A 1 199 ? -0.494 -2.938 17.932 1.00 84.06 199 SER A O 1
ATOM 1593 N N . GLN A 1 200 ? 0.181 -1.871 16.089 1.00 87.88 200 GLN A N 1
ATOM 1594 C CA . GLN A 1 200 ? 0.522 -0.612 16.745 1.00 87.88 200 GLN A CA 1
ATOM 1595 C C . GLN A 1 200 ? -0.358 0.528 16.212 1.00 87.88 200 GLN A C 1
ATOM 1597 O O . GLN A 1 200 ? -0.839 0.450 15.079 1.00 87.88 200 GLN A O 1
ATOM 1602 N N . PRO A 1 201 ? -0.566 1.590 17.013 1.00 89.75 201 PRO A N 1
ATOM 1603 C CA . PRO A 1 201 ? -1.253 2.798 16.568 1.00 89.75 201 PRO A CA 1
ATOM 1604 C C . PRO A 1 201 ? -0.635 3.399 15.302 1.00 89.75 201 PRO A C 1
ATOM 1606 O O . PRO A 1 201 ? 0.555 3.213 15.025 1.00 89.75 201 PRO A O 1
ATOM 1609 N N . ASN A 1 202 ? -1.436 4.151 14.546 1.00 92.94 202 ASN A N 1
ATOM 1610 C CA . ASN A 1 202 ? -0.977 4.770 13.311 1.00 92.94 202 ASN A CA 1
ATOM 1611 C C . ASN A 1 202 ? 0.230 5.699 13.539 1.00 92.94 202 ASN A C 1
ATOM 1613 O O . ASN A 1 202 ? 0.264 6.480 14.491 1.00 92.94 202 ASN A O 1
ATOM 1617 N N . THR A 1 203 ? 1.179 5.684 12.600 1.00 92.88 203 THR A N 1
ATOM 1618 C CA . THR A 1 203 ? 2.256 6.675 12.533 1.00 92.88 203 THR A CA 1
ATOM 1619 C C . THR A 1 203 ? 2.062 7.582 11.314 1.00 92.88 203 THR A C 1
ATOM 1621 O O . THR A 1 203 ? 1.602 7.108 10.271 1.00 92.88 203 THR A O 1
ATOM 1624 N N . PRO A 1 204 ? 2.437 8.875 11.380 1.00 91.50 204 PRO A N 1
ATOM 1625 C CA . PRO A 1 204 ? 2.259 9.806 10.257 1.00 91.50 204 PRO A CA 1
ATOM 1626 C C . PRO A 1 204 ? 3.023 9.431 8.977 1.00 91.50 204 PRO A C 1
ATOM 1628 O O . PRO A 1 204 ? 2.753 9.992 7.921 1.00 91.50 204 PRO A O 1
ATOM 1631 N N . ALA A 1 205 ? 3.981 8.504 9.070 1.00 91.38 205 ALA A N 1
ATOM 1632 C CA . ALA A 1 205 ? 4.773 8.019 7.944 1.00 91.38 205 ALA A CA 1
ATOM 1633 C C . ALA A 1 205 ? 4.101 6.870 7.169 1.00 91.38 205 ALA A C 1
ATOM 1635 O O . ALA A 1 205 ? 4.592 6.489 6.109 1.00 91.38 205 ALA A O 1
ATOM 1636 N N . ASN A 1 206 ? 2.998 6.310 7.678 1.00 93.25 206 ASN A N 1
ATOM 1637 C CA . ASN A 1 206 ? 2.289 5.225 7.004 1.00 93.25 206 ASN A CA 1
ATOM 1638 C C . ASN A 1 206 ? 1.649 5.716 5.696 1.00 93.25 206 ASN A C 1
ATOM 1640 O O . ASN A 1 206 ? 0.948 6.733 5.677 1.00 93.25 206 ASN A O 1
ATOM 1644 N N . THR A 1 207 ? 1.858 4.955 4.625 1.00 94.25 207 THR A N 1
ATOM 1645 C CA . THR A 1 207 ? 1.298 5.182 3.286 1.00 94.25 207 THR A CA 1
ATOM 1646 C C . THR A 1 207 ? 0.232 4.134 2.966 1.00 94.25 207 THR A C 1
ATOM 1648 O O . THR A 1 207 ? 0.007 3.200 3.742 1.00 94.25 207 THR A O 1
ATOM 1651 N N . SER A 1 208 ? -0.442 4.249 1.820 1.00 93.00 208 SER A N 1
ATOM 1652 C CA . SER A 1 208 ? -1.448 3.266 1.404 1.00 93.00 208 SER A CA 1
ATOM 1653 C C . SER A 1 208 ? -0.842 1.863 1.318 1.00 93.00 208 SER A C 1
ATOM 1655 O O . SER A 1 208 ? -1.390 0.919 1.884 1.00 93.00 208 SER A O 1
ATOM 1657 N N . THR A 1 209 ? 0.344 1.721 0.725 1.00 91.56 209 THR A N 1
ATOM 1658 C CA . THR A 1 209 ? 1.041 0.435 0.566 1.00 91.56 209 THR A CA 1
ATOM 1659 C C . THR A 1 209 ? 1.497 -0.198 1.880 1.00 91.56 209 THR A C 1
ATOM 1661 O O . THR A 1 209 ? 1.767 -1.395 1.898 1.00 91.56 209 THR A O 1
ATOM 1664 N N . SER A 1 210 ? 1.578 0.571 2.974 1.00 91.75 210 SER A N 1
ATOM 1665 C CA . SER A 1 210 ? 1.835 0.030 4.316 1.00 91.75 210 SER A CA 1
ATOM 1666 C C . SER A 1 210 ? 0.631 -0.731 4.873 1.00 91.75 210 SER A C 1
ATOM 1668 O O . SER A 1 210 ? 0.791 -1.582 5.743 1.00 91.75 210 SER A O 1
ATOM 1670 N N . THR A 1 211 ? -0.579 -0.432 4.393 1.00 93.56 211 THR A N 1
ATOM 1671 C CA . THR A 1 211 ? -1.795 -1.119 4.841 1.00 93.56 211 THR A CA 1
ATOM 1672 C C . THR A 1 211 ? -1.882 -2.526 4.254 1.00 93.56 211 THR A C 1
ATOM 1674 O O . THR A 1 211 ? -1.464 -2.771 3.121 1.00 93.56 211 THR A O 1
ATOM 1677 N N . LEU A 1 212 ? -2.501 -3.453 4.986 1.00 90.44 212 LEU A N 1
ATOM 1678 C CA . LEU A 1 212 ? -2.657 -4.842 4.542 1.00 90.44 212 LEU A CA 1
ATOM 1679 C C . LEU A 1 212 ? -3.400 -4.962 3.202 1.00 90.44 212 LEU A C 1
ATOM 1681 O O . LEU A 1 212 ? -3.010 -5.757 2.350 1.00 90.44 212 LEU A O 1
ATOM 1685 N N . LEU A 1 213 ? -4.460 -4.171 3.000 1.00 94.00 213 LEU A N 1
ATOM 1686 C CA . LEU A 1 213 ? -5.281 -4.236 1.789 1.00 94.00 213 LEU A CA 1
ATOM 1687 C C . LEU A 1 213 ? -4.512 -3.735 0.560 1.00 94.00 213 LEU A C 1
ATOM 1689 O O . LEU A 1 213 ? -4.331 -4.470 -0.410 1.00 94.00 213 LEU A O 1
ATOM 1693 N N . PHE A 1 214 ? -4.061 -2.482 0.594 1.00 96.12 214 PHE A N 1
ATOM 1694 C CA . PHE A 1 214 ? -3.414 -1.855 -0.557 1.00 96.12 214 PHE A CA 1
ATOM 1695 C C . PHE A 1 214 ? -1.992 -2.383 -0.772 1.00 96.12 214 PHE A C 1
ATOM 1697 O O . PHE A 1 214 ? -1.564 -2.503 -1.918 1.00 96.12 214 PHE A O 1
ATOM 1704 N N . GLY A 1 215 ? -1.286 -2.780 0.291 1.00 95.38 215 GLY A N 1
ATOM 1705 C CA . GLY A 1 215 ? -0.004 -3.476 0.201 1.00 95.38 215 GLY A CA 1
ATOM 1706 C C . GLY A 1 215 ? -0.120 -4.831 -0.501 1.00 95.38 215 GLY A C 1
ATOM 1707 O O . GLY A 1 215 ? 0.703 -5.143 -1.364 1.00 95.38 215 GLY A O 1
ATOM 1708 N N . ALA A 1 216 ? -1.175 -5.608 -0.225 1.00 95.50 216 ALA A N 1
ATOM 1709 C CA . ALA A 1 216 ? -1.429 -6.864 -0.935 1.00 95.50 216 ALA A CA 1
ATOM 1710 C C . ALA A 1 216 ? -1.731 -6.630 -2.424 1.00 95.50 216 ALA A C 1
ATOM 1712 O O . ALA A 1 216 ? -1.155 -7.301 -3.281 1.00 95.50 216 ALA A O 1
ATOM 1713 N N . VAL A 1 217 ? -2.578 -5.646 -2.744 1.00 96.81 217 VAL A N 1
ATOM 1714 C CA . VAL A 1 217 ? -2.882 -5.285 -4.139 1.00 96.81 217 VAL A CA 1
ATOM 1715 C C . VAL A 1 217 ? -1.624 -4.813 -4.876 1.00 96.81 217 VAL A C 1
ATOM 1717 O O . VAL A 1 217 ? -1.361 -5.280 -5.984 1.00 96.81 217 VAL A O 1
ATOM 1720 N N . SER A 1 218 ? -0.821 -3.948 -4.247 1.00 96.75 218 SER A N 1
ATOM 1721 C CA . SER A 1 218 ? 0.472 -3.491 -4.769 1.00 96.75 218 SER A CA 1
ATOM 1722 C C . SER A 1 218 ? 1.403 -4.666 -5.065 1.00 96.75 218 SER A C 1
ATOM 1724 O O . SER A 1 218 ? 1.924 -4.786 -6.171 1.00 96.75 218 SER A O 1
ATOM 1726 N N . SER A 1 219 ? 1.540 -5.592 -4.110 1.00 96.25 219 SER A N 1
ATOM 1727 C CA . SER A 1 219 ? 2.400 -6.774 -4.234 1.00 96.25 219 SER A CA 1
ATOM 1728 C C . SER A 1 219 ? 1.971 -7.680 -5.389 1.00 96.25 219 SER A C 1
ATOM 1730 O O . SER A 1 219 ? 2.816 -8.132 -6.157 1.00 96.25 219 SER A O 1
ATOM 1732 N N . ILE A 1 220 ? 0.665 -7.917 -5.558 1.00 95.88 220 ILE A N 1
ATOM 1733 C CA . ILE A 1 220 ? 0.132 -8.726 -6.664 1.00 95.88 220 ILE A CA 1
ATOM 1734 C C . ILE A 1 220 ? 0.363 -8.026 -8.010 1.00 95.88 220 ILE A C 1
ATOM 1736 O O . ILE A 1 220 ? 0.827 -8.658 -8.958 1.00 95.88 220 ILE A O 1
ATOM 1740 N N . ALA A 1 221 ? 0.074 -6.726 -8.104 1.00 95.88 221 ALA A N 1
ATOM 1741 C CA . ALA A 1 221 ? 0.264 -5.958 -9.333 1.00 95.88 221 ALA A CA 1
ATOM 1742 C C . ALA A 1 221 ? 1.747 -5.877 -9.738 1.00 95.88 221 ALA A C 1
ATOM 1744 O O . ALA A 1 221 ? 2.083 -6.074 -10.911 1.00 95.88 221 ALA A O 1
ATOM 1745 N N . ALA A 1 222 ? 2.638 -5.655 -8.769 1.00 95.88 222 ALA A N 1
ATOM 1746 C CA . ALA A 1 222 ? 4.080 -5.690 -8.972 1.00 95.88 222 ALA A CA 1
ATOM 1747 C C . ALA A 1 222 ? 4.539 -7.088 -9.403 1.00 95.88 222 ALA A C 1
ATOM 1749 O O . ALA A 1 222 ? 5.240 -7.213 -10.403 1.00 95.88 222 ALA A O 1
ATOM 1750 N N . MET A 1 223 ? 4.086 -8.148 -8.723 1.00 95.19 223 MET A N 1
ATOM 1751 C CA . MET A 1 223 ? 4.414 -9.530 -9.081 1.00 95.19 223 MET A CA 1
ATOM 1752 C C . MET A 1 223 ? 4.034 -9.839 -10.532 1.00 95.19 223 MET A C 1
ATOM 1754 O O . MET A 1 223 ? 4.866 -10.363 -11.267 1.00 95.19 223 MET A O 1
ATOM 1758 N N . ILE A 1 224 ? 2.820 -9.489 -10.969 1.00 94.75 224 ILE A N 1
ATOM 1759 C CA . ILE A 1 224 ? 2.374 -9.700 -12.356 1.00 94.75 224 ILE A CA 1
ATOM 1760 C C . ILE A 1 224 ? 3.274 -8.934 -13.335 1.00 94.75 224 ILE A C 1
ATOM 1762 O O . ILE A 1 224 ? 3.728 -9.509 -14.322 1.00 94.75 224 ILE A O 1
ATOM 1766 N N . SER A 1 225 ? 3.575 -7.668 -13.035 1.00 93.50 225 SER A N 1
ATOM 1767 C CA . SER A 1 225 ? 4.382 -6.798 -13.903 1.00 93.50 225 SER A CA 1
ATOM 1768 C C . SER A 1 225 ? 5.833 -7.268 -14.032 1.00 93.50 225 SER A C 1
ATOM 1770 O O . SER A 1 225 ? 6.394 -7.267 -15.121 1.00 93.50 225 SER A O 1
ATOM 1772 N N . PHE A 1 226 ? 6.454 -7.697 -12.933 1.00 94.00 226 PHE A N 1
ATOM 1773 C CA . PHE A 1 226 ? 7.838 -8.169 -12.944 1.00 94.00 226 PHE A CA 1
ATOM 1774 C C . PHE A 1 226 ? 7.969 -9.616 -13.420 1.00 94.00 226 PHE A C 1
ATOM 1776 O O . PHE A 1 226 ? 9.014 -9.986 -13.949 1.00 94.00 226 PHE A O 1
ATOM 1783 N N . THR A 1 227 ? 6.915 -10.428 -13.295 1.00 93.81 227 THR A N 1
ATOM 1784 C CA . THR A 1 227 ? 6.905 -11.800 -13.820 1.00 93.81 227 THR A CA 1
ATOM 1785 C C . THR A 1 227 ? 7.108 -11.814 -15.330 1.00 93.81 227 THR A C 1
ATOM 1787 O O . THR A 1 227 ? 7.900 -12.618 -15.814 1.00 93.81 227 THR A O 1
ATOM 1790 N N . THR A 1 228 ? 6.452 -10.920 -16.077 1.00 89.75 228 THR A N 1
ATOM 1791 C CA . THR A 1 228 ? 6.629 -10.845 -17.536 1.00 89.75 228 THR A CA 1
ATOM 1792 C C . THR A 1 228 ? 8.056 -10.444 -17.905 1.00 89.75 228 THR A C 1
ATOM 1794 O O . THR A 1 228 ? 8.684 -11.111 -18.719 1.00 89.75 228 THR A O 1
ATOM 1797 N N . ILE A 1 229 ? 8.614 -9.434 -17.227 1.00 91.81 229 ILE A N 1
ATOM 1798 C CA . ILE A 1 229 ? 9.995 -8.974 -17.450 1.00 91.81 229 ILE A CA 1
ATOM 1799 C C . ILE A 1 229 ? 10.995 -10.107 -17.179 1.00 91.81 229 ILE A C 1
ATOM 1801 O O . ILE A 1 229 ? 11.875 -10.386 -17.993 1.00 91.81 229 ILE A O 1
ATOM 1805 N N . LEU A 1 230 ? 10.846 -10.791 -16.041 1.00 91.38 230 LEU A N 1
ATOM 1806 C CA . LEU A 1 230 ? 11.729 -11.890 -15.659 1.00 91.38 230 LEU A CA 1
ATOM 1807 C C . LEU A 1 230 ? 11.596 -13.079 -16.612 1.00 91.38 230 LEU A C 1
ATOM 1809 O O . LEU A 1 230 ? 12.599 -13.708 -16.945 1.00 91.38 230 LEU A O 1
ATOM 1813 N N . TRP A 1 231 ? 10.377 -13.396 -17.049 1.00 92.75 231 TRP A N 1
ATOM 1814 C CA . TRP A 1 231 ? 10.135 -14.464 -18.010 1.00 92.75 231 TRP A CA 1
ATOM 1815 C C . TRP A 1 231 ? 10.873 -14.205 -19.322 1.00 92.75 231 TRP A C 1
ATOM 1817 O O . TRP A 1 231 ? 11.559 -15.100 -19.817 1.00 92.75 231 TRP A O 1
ATOM 1827 N N . ASP A 1 232 ? 10.792 -12.988 -19.856 1.00 89.19 232 ASP A N 1
ATOM 1828 C CA . ASP A 1 232 ? 11.410 -12.630 -21.133 1.00 89.19 232 ASP A CA 1
ATOM 1829 C C . ASP A 1 232 ? 12.940 -12.638 -21.050 1.00 89.19 232 ASP A C 1
ATOM 1831 O O . ASP A 1 232 ? 13.596 -13.222 -21.915 1.00 89.19 232 ASP A O 1
ATOM 1835 N N . LEU A 1 233 ? 13.504 -12.113 -19.958 1.00 88.38 233 LEU A N 1
ATOM 1836 C CA . LEU A 1 233 ? 14.951 -12.097 -19.715 1.00 88.38 233 LEU A CA 1
ATOM 1837 C C . LEU A 1 233 ? 15.530 -13.462 -19.320 1.00 88.38 233 LEU A C 1
ATOM 1839 O O . LEU A 1 233 ? 16.741 -13.675 -19.408 1.00 88.38 233 LEU A O 1
ATOM 1843 N N . SER A 1 234 ? 14.703 -14.406 -18.864 1.00 85.94 234 SER A N 1
ATOM 1844 C CA . SER A 1 234 ? 15.203 -15.704 -18.422 1.00 85.94 234 SER A CA 1
ATOM 1845 C C . SER A 1 234 ? 15.605 -16.578 -19.617 1.00 85.94 234 SER A C 1
ATOM 1847 O O . SER A 1 234 ? 14.770 -17.005 -20.417 1.00 85.94 234 SER A O 1
ATOM 1849 N N . GLY A 1 235 ? 16.904 -16.856 -19.733 1.00 85.69 235 GLY A N 1
ATOM 1850 C CA . GLY A 1 235 ? 17.467 -17.807 -20.694 1.00 85.69 235 GLY A CA 1
ATOM 1851 C C . GLY A 1 235 ? 17.467 -19.259 -20.189 1.00 85.69 235 GLY A C 1
ATOM 1852 O O . GLY A 1 235 ? 17.193 -19.517 -19.009 1.00 85.69 235 GLY A O 1
ATOM 1853 N N . PRO A 1 236 ? 17.760 -20.234 -21.070 1.00 86.69 236 PRO A N 1
ATOM 1854 C CA . PRO A 1 236 ? 17.988 -21.613 -20.660 1.00 86.69 236 PRO A CA 1
ATOM 1855 C C . PRO A 1 236 ? 19.314 -21.738 -19.899 1.00 86.69 236 PRO A C 1
ATOM 1857 O O . PRO A 1 236 ? 20.315 -21.138 -20.282 1.00 86.69 236 PRO A O 1
ATOM 1860 N N . VAL A 1 237 ? 19.332 -22.550 -18.842 1.00 84.62 237 VAL A N 1
ATOM 1861 C CA . VAL A 1 237 ? 20.561 -22.884 -18.105 1.00 84.62 237 VAL A CA 1
ATOM 1862 C C . VAL A 1 237 ? 20.719 -24.397 -18.071 1.00 84.62 237 VAL A C 1
ATOM 1864 O O . VAL A 1 237 ? 19.820 -25.124 -17.649 1.00 84.62 237 VAL A O 1
ATOM 1867 N N . THR A 1 238 ? 21.874 -24.881 -18.520 1.00 82.88 238 THR A N 1
ATOM 1868 C CA . THR A 1 238 ? 22.297 -26.276 -18.356 1.00 82.88 238 THR A CA 1
ATOM 1869 C C . THR A 1 238 ? 22.740 -26.495 -16.918 1.00 82.88 238 THR A C 1
ATOM 1871 O O . THR A 1 238 ? 23.735 -25.909 -16.493 1.00 82.88 238 THR A O 1
ATOM 1874 N N . LEU A 1 239 ? 22.032 -27.338 -16.165 1.00 79.12 239 LEU A N 1
ATOM 1875 C CA . LEU A 1 239 ? 22.449 -27.698 -14.812 1.00 79.12 239 LEU A CA 1
ATOM 1876 C C . LEU A 1 239 ? 23.662 -28.644 -14.897 1.00 79.12 239 LEU A C 1
ATOM 1878 O O . LEU A 1 239 ? 23.492 -29.786 -15.335 1.00 79.12 239 LEU A O 1
ATOM 1882 N N . PRO A 1 240 ? 24.870 -28.221 -14.467 1.00 75.81 240 PRO A N 1
ATOM 1883 C CA . PRO A 1 240 ? 26.100 -28.987 -14.690 1.00 75.81 240 PRO A CA 1
ATOM 1884 C C . PRO A 1 240 ? 26.092 -30.360 -14.002 1.00 75.81 240 PRO A C 1
ATOM 1886 O O . PRO A 1 240 ? 26.748 -31.281 -14.470 1.00 75.81 240 PRO A O 1
ATOM 1889 N N . PHE A 1 241 ? 25.308 -30.522 -12.931 1.00 75.06 241 PHE A N 1
ATOM 1890 C CA . PHE A 1 241 ? 25.208 -31.773 -12.171 1.00 75.06 241 PHE A CA 1
ATOM 1891 C C . PHE A 1 241 ? 24.164 -32.763 -12.704 1.00 75.06 241 PHE A C 1
ATOM 1893 O O . PHE A 1 241 ? 24.204 -33.934 -12.347 1.00 75.06 241 PHE A O 1
ATOM 1900 N N . VAL A 1 242 ? 23.212 -32.304 -13.522 1.00 77.81 242 VAL A N 1
ATOM 1901 C CA . VAL A 1 242 ? 22.051 -33.110 -13.956 1.00 77.81 242 VAL A CA 1
ATOM 1902 C C . VAL A 1 242 ? 22.054 -33.323 -15.474 1.00 77.81 242 VAL A C 1
ATOM 1904 O O . VAL A 1 242 ? 21.329 -34.171 -15.979 1.00 77.81 242 VAL A O 1
ATOM 1907 N N . GLY A 1 243 ? 22.848 -32.553 -16.229 1.00 81.12 243 GLY A N 1
ATOM 1908 C CA . GLY A 1 243 ? 22.872 -32.598 -17.698 1.00 81.12 243 GLY A CA 1
ATOM 1909 C C . GLY A 1 243 ? 21.572 -32.116 -18.357 1.00 81.12 243 GLY A C 1
ATOM 1910 O O . GLY A 1 243 ? 21.466 -32.102 -19.579 1.00 81.12 243 GLY A O 1
ATOM 1911 N N . PHE A 1 244 ? 20.584 -31.700 -17.559 1.00 83.56 244 PHE A N 1
ATOM 1912 C CA . PHE A 1 244 ? 19.290 -31.211 -18.013 1.00 83.56 244 PHE A CA 1
ATOM 1913 C C . PHE A 1 244 ? 19.337 -29.698 -18.259 1.00 83.56 244 PHE A C 1
ATOM 1915 O O . PHE A 1 244 ? 19.755 -28.921 -17.395 1.00 83.56 244 PHE A O 1
ATOM 1922 N N . THR A 1 245 ? 18.886 -29.274 -19.439 1.00 85.00 245 THR A N 1
ATOM 1923 C CA . THR A 1 245 ? 18.675 -27.865 -19.790 1.00 85.00 245 THR A CA 1
ATOM 1924 C C . THR A 1 245 ? 17.339 -27.394 -19.233 1.00 85.00 245 THR A C 1
ATOM 1926 O O . THR A 1 245 ? 16.289 -27.778 -19.750 1.00 85.00 245 THR A O 1
ATOM 1929 N N . LEU A 1 246 ? 17.360 -26.544 -18.207 1.00 84.50 246 LEU A N 1
ATOM 1930 C CA . LEU A 1 246 ? 16.143 -25.940 -17.675 1.00 84.50 246 LEU A CA 1
ATOM 1931 C C . LEU A 1 246 ? 15.762 -24.730 -18.551 1.00 84.50 246 LEU A C 1
ATOM 1933 O O . LEU A 1 246 ? 16.525 -23.756 -18.580 1.00 84.50 246 LEU A O 1
ATOM 1937 N N . PRO A 1 247 ? 14.624 -24.745 -19.272 1.00 86.38 247 PRO A N 1
ATOM 1938 C CA . PRO A 1 247 ? 14.135 -23.548 -19.948 1.00 86.38 247 PRO A CA 1
ATOM 1939 C C . PRO A 1 247 ? 13.680 -22.522 -18.904 1.00 86.38 247 PRO A C 1
ATOM 1941 O O . PRO A 1 247 ? 13.136 -22.899 -17.869 1.00 86.38 247 PRO A O 1
ATOM 1944 N N . LYS A 1 248 ? 13.890 -21.226 -19.170 1.00 88.81 248 LYS A N 1
ATOM 1945 C CA . LYS A 1 248 ? 13.495 -20.128 -18.264 1.00 88.81 248 LYS A CA 1
ATOM 1946 C C . LYS A 1 248 ? 13.977 -20.355 -16.819 1.00 88.81 248 LYS A C 1
ATOM 1948 O O . LYS A 1 248 ? 13.208 -20.262 -15.859 1.00 88.81 248 LYS A O 1
ATOM 1953 N N . ALA A 1 249 ? 15.261 -20.696 -16.668 1.00 87.81 249 ALA A N 1
ATOM 1954 C CA . ALA A 1 249 ? 15.785 -21.268 -15.431 1.00 87.81 249 ALA A CA 1
ATOM 1955 C C . ALA A 1 249 ? 15.587 -20.372 -14.200 1.00 87.81 249 ALA A C 1
ATOM 1957 O O . ALA A 1 249 ? 15.114 -20.831 -13.162 1.00 87.81 249 ALA A O 1
ATOM 1958 N N . MET A 1 250 ? 15.897 -19.081 -14.341 1.00 88.69 250 MET A N 1
ATOM 1959 C CA . MET A 1 250 ? 15.782 -18.094 -13.262 1.00 88.69 250 MET A CA 1
ATOM 1960 C C . MET A 1 250 ? 14.346 -17.961 -12.744 1.00 88.69 250 MET A C 1
ATOM 1962 O O . MET A 1 250 ? 14.143 -17.844 -11.537 1.00 88.69 250 MET A O 1
ATOM 1966 N N . PHE A 1 251 ? 13.350 -18.024 -13.633 1.00 91.75 251 PHE A N 1
ATOM 1967 C CA . PHE A 1 251 ? 11.943 -17.949 -13.241 1.00 91.75 251 PHE A CA 1
ATOM 1968 C C . PHE A 1 251 ? 11.528 -19.170 -12.411 1.00 91.75 251 PHE A C 1
ATOM 1970 O O . PHE A 1 251 ? 11.009 -19.023 -11.305 1.00 91.75 251 PHE A O 1
ATOM 1977 N N . ILE A 1 252 ? 11.808 -20.379 -12.911 1.00 90.25 252 ILE A N 1
ATOM 1978 C CA . ILE A 1 252 ? 11.421 -21.631 -12.242 1.00 90.25 252 ILE A CA 1
ATOM 1979 C C . ILE A 1 252 ? 12.101 -21.749 -10.875 1.00 90.25 252 ILE A C 1
ATOM 1981 O O . ILE A 1 252 ? 11.441 -22.056 -9.882 1.00 90.25 252 ILE A O 1
ATOM 1985 N N . ILE A 1 253 ? 13.406 -21.469 -10.811 1.00 90.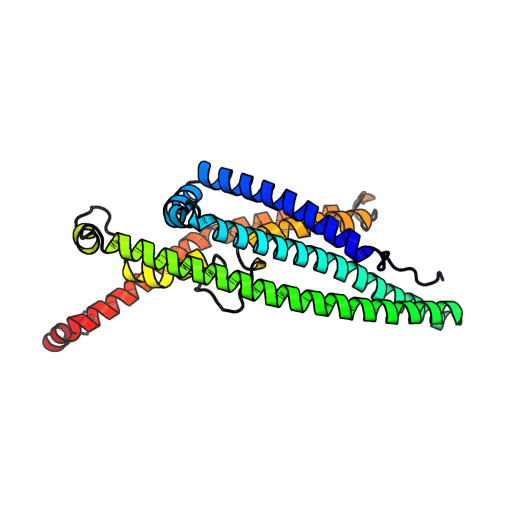31 253 ILE A N 1
ATOM 1986 C CA . ILE A 1 253 ? 14.169 -21.502 -9.558 1.00 90.31 253 ILE A CA 1
ATOM 1987 C C . ILE A 1 253 ? 13.576 -20.514 -8.546 1.00 90.31 253 ILE A C 1
ATOM 1989 O O . ILE A 1 253 ? 13.373 -20.878 -7.387 1.00 90.31 253 ILE A O 1
ATOM 1993 N N . GLY A 1 254 ? 13.239 -19.296 -8.983 1.00 91.69 254 GLY A N 1
ATOM 1994 C CA . GLY A 1 254 ? 12.608 -18.287 -8.133 1.00 91.69 254 GLY A CA 1
ATOM 1995 C C . GLY A 1 254 ? 11.272 -18.750 -7.545 1.00 91.69 254 GLY A C 1
ATOM 1996 O O . GLY A 1 254 ? 11.058 -18.632 -6.339 1.00 91.69 254 GLY A O 1
ATOM 1997 N N . VAL A 1 255 ? 10.397 -19.343 -8.364 1.00 92.00 255 VAL A N 1
ATOM 1998 C CA . VAL A 1 255 ? 9.097 -19.866 -7.904 1.00 92.00 255 VAL A CA 1
ATOM 1999 C C . VAL A 1 255 ? 9.278 -20.969 -6.861 1.00 92.00 255 VAL A C 1
ATOM 2001 O O . VAL A 1 255 ? 8.654 -20.918 -5.800 1.00 92.00 255 VAL A O 1
ATOM 2004 N N . VAL A 1 256 ? 10.155 -21.944 -7.126 1.00 93.75 256 VAL A N 1
ATOM 2005 C CA . VAL A 1 256 ? 10.433 -23.044 -6.185 1.00 93.75 256 VAL A CA 1
ATOM 2006 C C . VAL A 1 256 ? 10.948 -22.499 -4.854 1.00 93.75 256 VAL A C 1
ATOM 2008 O O . VAL A 1 256 ? 10.469 -22.907 -3.794 1.00 93.75 256 VAL A O 1
ATOM 2011 N N . TYR A 1 257 ? 11.875 -21.542 -4.906 1.00 93.62 257 TYR A N 1
ATOM 2012 C CA . TYR A 1 257 ? 12.435 -20.908 -3.719 1.00 93.62 257 TYR A CA 1
ATOM 2013 C C . TYR A 1 257 ? 11.366 -20.196 -2.878 1.00 93.62 257 TYR A C 1
ATOM 2015 O O . TYR A 1 257 ? 11.285 -20.431 -1.672 1.00 93.62 257 TYR A O 1
ATOM 2023 N N . VAL A 1 258 ? 10.507 -19.376 -3.497 1.00 93.75 258 VAL A N 1
ATOM 2024 C CA . VAL A 1 258 ? 9.457 -18.630 -2.781 1.00 93.75 258 VAL A CA 1
ATOM 2025 C C . VAL A 1 258 ? 8.438 -19.574 -2.147 1.00 93.75 258 VAL A C 1
ATOM 2027 O O . VAL A 1 258 ? 8.068 -19.375 -0.989 1.00 93.75 258 VAL A O 1
ATOM 2030 N N . VAL A 1 259 ? 8.008 -20.625 -2.854 1.00 95.31 259 VAL A N 1
ATOM 2031 C CA . VAL A 1 259 ? 7.068 -21.618 -2.304 1.00 95.31 259 VAL A CA 1
ATOM 2032 C C . VAL A 1 259 ? 7.678 -22.319 -1.092 1.00 95.31 259 VAL A C 1
ATOM 2034 O O . VAL A 1 259 ? 7.045 -22.393 -0.037 1.00 95.31 259 VAL A O 1
ATOM 2037 N N . PHE A 1 260 ? 8.922 -22.781 -1.214 1.00 96.44 260 PHE A N 1
ATOM 2038 C CA . PHE A 1 260 ? 9.635 -23.449 -0.130 1.00 96.44 260 PHE A CA 1
ATOM 2039 C C . PHE A 1 260 ? 9.810 -22.540 1.096 1.00 96.44 260 PHE A C 1
ATOM 2041 O O . PHE A 1 260 ? 9.439 -22.919 2.209 1.00 96.44 260 PHE A O 1
ATOM 2048 N N . ALA A 1 261 ? 10.298 -21.313 0.891 1.00 94.69 261 ALA A N 1
ATOM 2049 C CA . ALA A 1 261 ? 10.467 -20.327 1.956 1.00 94.69 261 ALA A CA 1
ATOM 2050 C C . ALA A 1 261 ? 9.134 -19.995 2.649 1.00 94.69 261 ALA A C 1
ATOM 2052 O O . ALA A 1 261 ? 9.072 -19.924 3.877 1.00 94.69 261 ALA A O 1
ATOM 2053 N N . THR A 1 262 ? 8.050 -19.861 1.878 1.00 93.69 262 THR A N 1
ATOM 2054 C CA . THR A 1 262 ? 6.707 -19.574 2.402 1.00 93.69 262 THR A CA 1
ATOM 2055 C C . THR A 1 262 ? 6.209 -20.690 3.319 1.00 93.69 262 THR A C 1
ATOM 2057 O O . THR A 1 262 ? 5.731 -20.413 4.419 1.00 93.69 262 THR A O 1
ATOM 2060 N N . VAL A 1 263 ? 6.353 -21.957 2.914 1.00 95.00 263 VAL A N 1
ATOM 2061 C CA . VAL A 1 263 ? 5.939 -23.111 3.734 1.00 95.00 263 VAL A CA 1
ATOM 2062 C C . VAL A 1 263 ? 6.669 -23.122 5.079 1.00 95.00 263 VAL A C 1
ATOM 2064 O O . VAL A 1 263 ? 6.033 -23.295 6.121 1.00 95.00 263 VAL A O 1
ATOM 2067 N N . ILE A 1 264 ? 7.982 -22.877 5.070 1.00 94.81 264 ILE A N 1
ATOM 2068 C CA . ILE A 1 264 ? 8.794 -22.808 6.292 1.00 94.81 264 ILE A CA 1
ATOM 2069 C C . ILE A 1 264 ? 8.353 -21.639 7.177 1.00 94.81 264 ILE A C 1
ATOM 2071 O O . ILE A 1 264 ? 8.148 -21.823 8.378 1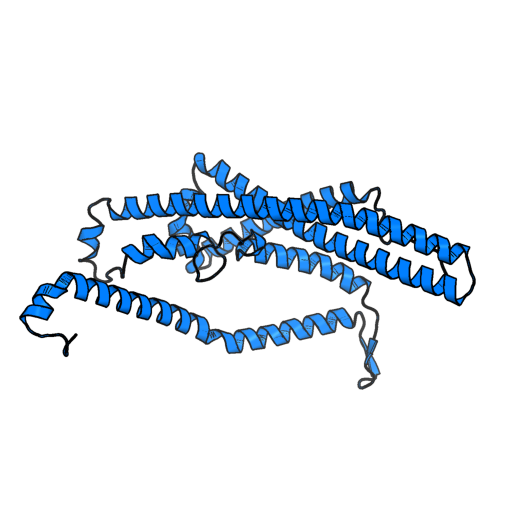.00 94.81 264 ILE A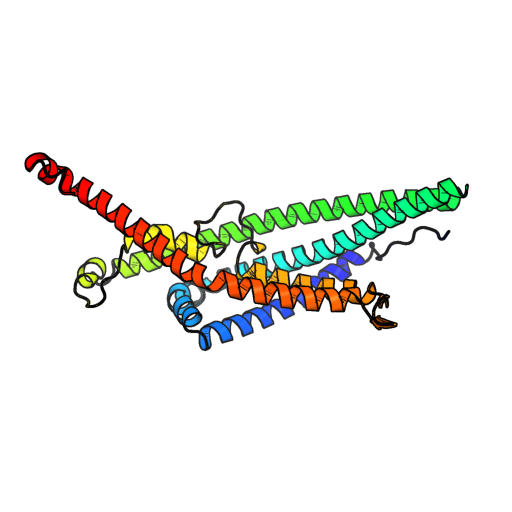 O 1
ATOM 2075 N N . ALA A 1 265 ? 8.156 -20.454 6.596 1.00 92.00 265 ALA A N 1
ATOM 2076 C CA . ALA A 1 265 ? 7.725 -19.272 7.335 1.00 92.00 265 ALA A CA 1
ATOM 2077 C C . ALA A 1 265 ? 6.373 -19.498 8.030 1.00 92.00 265 ALA A C 1
ATOM 2079 O O . ALA A 1 265 ? 6.229 -19.204 9.218 1.00 92.00 265 ALA A O 1
ATOM 2080 N N . PHE A 1 266 ? 5.399 -20.090 7.329 1.00 91.69 266 PHE A N 1
ATOM 2081 C CA . PHE A 1 266 ? 4.112 -20.438 7.930 1.00 91.69 266 PHE A CA 1
ATOM 2082 C C . PHE A 1 266 ? 4.253 -21.473 9.035 1.00 91.69 266 PHE A C 1
ATOM 2084 O O . PHE A 1 266 ? 3.577 -21.342 10.050 1.00 91.69 266 PHE A O 1
ATOM 2091 N N . TRP A 1 267 ? 5.101 -22.488 8.860 1.00 91.88 267 TRP A N 1
ATOM 2092 C CA . TRP A 1 267 ? 5.323 -23.514 9.877 1.00 91.88 267 TRP A CA 1
ATOM 2093 C C . TRP A 1 267 ? 5.864 -22.916 11.184 1.00 91.88 267 TRP A C 1
ATOM 2095 O O . TRP A 1 267 ? 5.331 -23.216 12.252 1.00 91.88 267 TRP A O 1
ATOM 2105 N N . ILE A 1 268 ? 6.830 -21.999 11.092 1.00 92.81 268 ILE A N 1
ATOM 2106 C CA . ILE A 1 268 ? 7.442 -21.328 12.250 1.00 92.81 268 ILE A CA 1
ATOM 2107 C C . ILE A 1 268 ? 6.507 -20.270 12.862 1.00 92.81 268 ILE A C 1
ATOM 2109 O O . ILE A 1 268 ? 6.463 -20.122 14.081 1.00 92.81 268 ILE A O 1
ATOM 2113 N N . GLY A 1 269 ? 5.741 -19.539 12.044 1.00 89.12 269 GLY A N 1
ATOM 2114 C CA . GLY A 1 269 ? 4.950 -18.381 12.479 1.00 89.12 269 GLY A CA 1
ATOM 2115 C C . GLY A 1 269 ? 3.622 -18.691 13.185 1.00 89.12 269 GLY A C 1
ATOM 2116 O O . GLY A 1 269 ? 3.070 -17.814 13.851 1.00 89.12 269 GLY A O 1
ATOM 2117 N N . ARG A 1 270 ? 3.098 -19.926 13.102 1.00 88.38 270 ARG A N 1
ATOM 2118 C CA . ARG A 1 270 ? 1.781 -20.289 13.681 1.00 88.38 270 ARG A CA 1
ATOM 2119 C C . ARG A 1 270 ? 1.546 -19.881 15.149 1.00 88.38 270 ARG A C 1
ATOM 2121 O O . ARG A 1 270 ? 0.438 -19.424 15.434 1.00 88.38 270 ARG A O 1
ATOM 2128 N N . PRO A 1 271 ? 2.488 -20.042 16.102 1.00 91.62 271 PRO A N 1
ATOM 2129 C CA . PRO A 1 271 ? 2.216 -19.742 17.508 1.00 91.62 271 PRO A CA 1
ATOM 2130 C C . PRO A 1 271 ? 2.168 -18.237 17.818 1.00 91.62 271 PRO A C 1
ATOM 2132 O O . PRO A 1 271 ? 1.583 -17.852 18.831 1.00 91.62 271 PRO A O 1
ATOM 2135 N N . ILE A 1 272 ? 2.726 -17.381 16.951 1.00 89.19 272 ILE A N 1
ATOM 2136 C CA . ILE A 1 272 ? 2.903 -15.941 17.210 1.00 89.19 272 ILE A CA 1
ATOM 2137 C C . ILE A 1 272 ? 1.562 -15.235 17.434 1.00 89.19 272 ILE A C 1
ATOM 2139 O O . ILE A 1 272 ? 1.459 -14.386 18.314 1.00 89.19 272 ILE A O 1
ATOM 2143 N N . ILE A 1 273 ? 0.508 -15.631 16.715 1.00 81.75 273 ILE A N 1
ATOM 2144 C CA . ILE A 1 273 ? -0.823 -15.014 16.836 1.00 81.75 273 ILE A CA 1
ATOM 2145 C C . ILE A 1 273 ? -1.363 -15.141 18.269 1.00 81.75 273 ILE A C 1
ATOM 2147 O O . ILE A 1 273 ? -1.833 -14.166 18.852 1.00 81.75 273 ILE A O 1
ATOM 2151 N N . ARG A 1 274 ? -1.259 -16.337 18.867 1.00 85.88 274 ARG A N 1
ATOM 2152 C CA . ARG A 1 274 ? -1.718 -16.573 20.247 1.00 85.88 274 ARG A CA 1
ATOM 2153 C C . ARG A 1 274 ? -0.862 -15.817 21.259 1.00 85.88 274 ARG A C 1
ATOM 2155 O O . ARG A 1 274 ? -1.396 -15.286 22.228 1.00 85.88 274 ARG A O 1
ATOM 2162 N N . LEU A 1 275 ? 0.450 -15.761 21.028 1.00 89.88 275 LEU A N 1
ATOM 2163 C CA . LEU A 1 275 ? 1.382 -15.037 21.891 1.00 89.88 275 LEU A CA 1
ATOM 2164 C C . LEU A 1 275 ? 1.104 -13.526 21.877 1.00 89.88 275 LEU A C 1
ATOM 2166 O O . LEU A 1 275 ? 1.079 -12.916 22.941 1.00 89.88 275 LEU A O 1
ATOM 2170 N N . SER A 1 276 ? 0.816 -12.944 20.708 1.00 84.00 276 SER A N 1
ATOM 2171 C CA . SER A 1 276 ? 0.473 -11.520 20.574 1.00 84.00 276 SER A CA 1
ATOM 2172 C C . SER A 1 276 ? -0.816 -11.168 21.318 1.00 84.00 276 SER A C 1
ATOM 2174 O O . SER A 1 276 ? -0.837 -10.212 22.087 1.00 84.00 276 SER A O 1
ATOM 2176 N N . PHE A 1 277 ? -1.869 -11.978 21.161 1.00 80.88 277 PHE A N 1
ATOM 2177 C CA . PHE A 1 277 ? -3.133 -11.766 21.872 1.00 80.88 277 PHE A CA 1
ATOM 2178 C C . PHE A 1 277 ? -2.966 -11.857 23.396 1.00 80.88 277 PHE A C 1
ATOM 2180 O O . PHE A 1 277 ? -3.465 -11.012 24.139 1.00 80.88 277 PHE A O 1
ATOM 2187 N N . ASN A 1 278 ? -2.225 -12.860 23.876 1.00 87.38 278 ASN A N 1
ATOM 2188 C CA . ASN A 1 278 ? -1.937 -12.997 25.302 1.00 87.38 278 ASN A CA 1
ATOM 2189 C C . ASN A 1 278 ? -1.141 -11.796 25.832 1.00 87.38 278 ASN A C 1
ATOM 2191 O O . ASN A 1 278 ? -1.436 -11.310 26.921 1.00 87.38 278 ASN A O 1
ATOM 2195 N N . ASN A 1 279 ? -0.175 -11.289 25.061 1.00 87.56 279 ASN A N 1
ATOM 2196 C CA . ASN A 1 279 ? 0.612 -10.116 25.435 1.00 87.56 279 ASN A CA 1
ATOM 2197 C C . ASN A 1 279 ? -0.265 -8.865 25.624 1.00 87.56 279 ASN A C 1
ATOM 2199 O O . ASN A 1 279 ? -0.122 -8.160 26.622 1.00 87.56 279 ASN A O 1
ATOM 2203 N N . GLU A 1 280 ? -1.202 -8.603 24.710 1.00 80.94 280 GLU A N 1
ATOM 2204 C CA . GLU A 1 280 ? -2.143 -7.481 24.844 1.00 80.94 280 GLU A CA 1
ATOM 2205 C C . GLU A 1 280 ? -3.063 -7.653 26.057 1.00 80.94 280 GLU A C 1
ATOM 2207 O O . GLU A 1 280 ? -3.215 -6.726 26.855 1.00 80.94 280 GLU A O 1
ATOM 2212 N N . ARG A 1 281 ? -3.610 -8.860 26.253 1.00 79.75 281 ARG A N 1
ATOM 2213 C CA . ARG A 1 281 ? -4.495 -9.170 27.384 1.00 79.75 281 ARG A CA 1
ATOM 2214 C C . ARG A 1 281 ? -3.805 -8.965 28.735 1.00 79.75 281 ARG A C 1
ATOM 2216 O O . ARG A 1 281 ? -4.389 -8.352 29.628 1.00 79.75 281 ARG A O 1
ATOM 2223 N N . PHE A 1 282 ? -2.581 -9.469 28.901 1.00 87.50 282 PHE A N 1
ATOM 2224 C CA . PHE A 1 282 ? -1.848 -9.339 30.163 1.00 87.50 282 PHE A CA 1
ATOM 2225 C C . PHE A 1 282 ? -1.428 -7.890 30.442 1.00 87.50 282 PHE A C 1
ATOM 2227 O O . PHE A 1 282 ? -1.573 -7.431 31.575 1.00 87.50 282 PHE A O 1
ATOM 2234 N N . ASN A 1 283 ? -0.993 -7.138 29.423 1.00 84.75 283 ASN A N 1
ATOM 2235 C CA . ASN A 1 283 ? -0.661 -5.718 29.588 1.00 84.75 283 ASN A CA 1
ATOM 2236 C C . ASN A 1 283 ? -1.883 -4.871 29.969 1.00 84.75 283 ASN A C 1
ATOM 2238 O O . ASN A 1 283 ? -1.780 -3.992 30.827 1.00 84.75 283 ASN A O 1
ATOM 2242 N N . ALA A 1 284 ? -3.041 -5.147 29.365 1.00 77.06 284 ALA A N 1
ATOM 2243 C CA . ALA A 1 284 ? -4.290 -4.462 29.685 1.00 77.06 284 ALA A CA 1
ATOM 2244 C C . ALA A 1 284 ? -4.725 -4.724 31.136 1.00 77.06 284 ALA A C 1
ATOM 2246 O O . ALA A 1 284 ? -5.012 -3.786 31.880 1.00 77.06 284 ALA A O 1
ATOM 2247 N N . ALA A 1 285 ? -4.702 -5.992 31.566 1.00 85.38 285 ALA A N 1
ATOM 2248 C CA . ALA A 1 285 ? -5.040 -6.378 32.936 1.00 85.38 285 ALA A CA 1
ATOM 2249 C C . ALA A 1 285 ? -4.121 -5.705 33.970 1.00 85.38 285 ALA A C 1
ATOM 2251 O O . ALA A 1 285 ? -4.600 -5.190 34.980 1.00 85.38 285 ALA A O 1
ATOM 2252 N N . PHE A 1 286 ? -2.816 -5.646 33.690 1.00 87.94 286 PHE A N 1
ATOM 2253 C CA . PHE A 1 286 ? -1.851 -4.968 34.553 1.00 87.94 286 PHE A CA 1
ATOM 2254 C C . PHE A 1 286 ? -2.119 -3.458 34.651 1.00 87.94 286 PHE A C 1
ATOM 2256 O O . PHE A 1 286 ? -2.158 -2.905 35.749 1.00 87.94 286 PHE A O 1
ATOM 2263 N N . ARG A 1 287 ? -2.378 -2.782 33.522 1.00 85.62 287 ARG A N 1
ATOM 2264 C CA . ARG A 1 287 ? -2.694 -1.344 33.516 1.00 85.62 287 ARG A CA 1
ATOM 2265 C C . ARG A 1 287 ? -3.972 -1.037 34.300 1.00 85.62 287 ARG A C 1
ATOM 2267 O O . ARG A 1 287 ? -3.994 -0.068 35.056 1.00 85.62 287 ARG A O 1
ATOM 2274 N N . TYR A 1 288 ? -5.008 -1.862 34.151 1.00 84.00 288 TYR A N 1
ATOM 2275 C CA . TYR A 1 288 ? -6.245 -1.723 34.919 1.00 84.00 288 TYR A CA 1
ATOM 2276 C C . TYR A 1 288 ? -6.007 -1.894 36.427 1.00 84.00 288 TYR A C 1
ATOM 2278 O O . TYR A 1 288 ? -6.493 -1.083 37.215 1.00 84.00 288 TYR A O 1
ATOM 2286 N N . ALA A 1 289 ? -5.218 -2.896 36.832 1.00 87.00 289 ALA A N 1
ATOM 2287 C CA . ALA A 1 289 ? -4.881 -3.122 38.237 1.00 87.00 289 ALA A CA 1
ATOM 2288 C C . ALA A 1 289 ? -4.199 -1.896 38.872 1.00 87.00 289 ALA A C 1
ATOM 2290 O O . ALA A 1 289 ? -4.593 -1.469 39.955 1.00 87.00 289 ALA A O 1
ATOM 2291 N N . LEU A 1 290 ? -3.264 -1.255 38.161 1.00 89.38 290 LEU A N 1
ATOM 2292 C CA . LEU A 1 290 ? -2.604 -0.029 38.630 1.00 89.38 290 LEU A CA 1
ATOM 2293 C C . LEU A 1 290 ? -3.572 1.153 38.794 1.00 89.38 290 LEU A C 1
ATOM 2295 O O . LEU A 1 290 ? -3.464 1.913 39.756 1.00 89.38 290 LEU A O 1
ATOM 2299 N N . VAL A 1 291 ? -4.528 1.318 37.874 1.00 88.69 291 VAL A N 1
ATOM 2300 C CA . VAL A 1 291 ? -5.564 2.360 37.987 1.00 88.69 291 VAL A CA 1
ATOM 2301 C C . VAL A 1 291 ? -6.469 2.087 39.186 1.00 88.69 291 VAL A C 1
ATOM 2303 O O . VAL A 1 291 ? -6.734 2.996 39.968 1.00 88.69 291 VAL A O 1
ATOM 2306 N N . ARG A 1 292 ? -6.884 0.832 39.381 1.00 88.06 292 ARG A N 1
ATOM 2307 C CA . ARG A 1 292 ? -7.704 0.427 40.528 1.00 88.06 292 ARG A CA 1
ATOM 2308 C C . ARG A 1 292 ? -6.991 0.666 41.861 1.00 88.06 292 ARG A C 1
ATOM 2310 O O . ARG A 1 292 ? -7.629 1.150 42.797 1.00 88.06 292 ARG A O 1
ATOM 2317 N N . LEU A 1 293 ? -5.692 0.363 41.935 1.00 89.88 293 LEU A N 1
ATOM 2318 C CA . LEU A 1 293 ? -4.858 0.631 43.107 1.00 89.88 293 LEU A CA 1
ATOM 2319 C C . LEU A 1 293 ? -4.791 2.133 43.404 1.00 89.88 293 LEU A C 1
ATOM 2321 O O . LEU A 1 293 ? -4.963 2.539 44.549 1.00 89.88 293 LEU A O 1
ATOM 2325 N N . ARG A 1 294 ? -4.603 2.966 42.372 1.00 90.81 294 ARG A N 1
ATOM 2326 C CA . ARG A 1 294 ? -4.619 4.430 42.508 1.00 90.81 294 ARG A CA 1
ATOM 2327 C C . ARG A 1 294 ? -5.965 4.936 43.025 1.00 90.81 294 ARG A C 1
ATOM 2329 O O . ARG A 1 294 ? -5.990 5.764 43.925 1.00 90.81 294 ARG A O 1
ATOM 2336 N N . ASP A 1 295 ? -7.072 4.449 42.476 1.00 90.38 295 ASP A N 1
ATOM 2337 C CA . ASP A 1 295 ? -8.411 4.893 42.878 1.00 90.38 295 ASP A CA 1
ATOM 2338 C C . ASP A 1 295 ? -8.785 4.390 44.292 1.00 90.38 295 ASP A C 1
ATOM 2340 O O . ASP A 1 295 ? -9.614 4.996 44.966 1.00 90.38 295 ASP A O 1
ATOM 2344 N N . SER A 1 296 ? -8.141 3.313 44.766 1.00 89.81 296 SER A N 1
ATOM 2345 C CA . SER A 1 296 ? -8.309 2.737 46.114 1.00 89.81 296 SER A CA 1
ATOM 2346 C C . SER A 1 296 ? -7.147 3.067 47.067 1.00 89.81 296 SER A C 1
ATOM 2348 O O . SER A 1 296 ? -7.018 2.440 48.121 1.00 89.81 296 SER A O 1
ATOM 2350 N N . SER A 1 297 ? -6.293 4.039 46.723 1.00 90.69 297 SER A N 1
ATOM 2351 C CA . SER A 1 297 ? -5.000 4.251 47.392 1.00 90.69 297 SER A CA 1
ATOM 2352 C C . SER A 1 297 ? -5.128 4.620 48.866 1.00 90.69 297 SER A C 1
ATOM 2354 O O . SER A 1 297 ? -4.287 4.243 49.676 1.00 90.69 297 SER A O 1
ATOM 2356 N N . GLU A 1 298 ? -6.183 5.350 49.225 1.00 91.50 298 GLU A N 1
ATOM 2357 C CA . GLU A 1 298 ? -6.441 5.773 50.602 1.00 91.50 298 GLU A CA 1
ATOM 2358 C C . GLU A 1 298 ? -6.736 4.576 51.516 1.00 91.50 298 GLU A C 1
ATOM 2360 O O . GLU A 1 298 ? -6.168 4.472 52.601 1.00 91.50 298 GLU A O 1
ATOM 2365 N N . ALA A 1 299 ? -7.554 3.624 51.053 1.00 91.44 299 ALA A N 1
ATOM 2366 C CA . ALA A 1 299 ? -7.845 2.405 51.803 1.00 91.44 299 ALA A CA 1
ATOM 2367 C C . ALA A 1 299 ? -6.583 1.550 51.978 1.00 91.44 299 ALA A C 1
ATOM 2369 O O . ALA A 1 299 ? -6.287 1.109 53.088 1.00 91.44 299 ALA A O 1
ATOM 2370 N N . VAL A 1 300 ? -5.805 1.365 50.906 1.00 90.00 300 VAL A N 1
ATOM 2371 C CA . VAL A 1 300 ? -4.552 0.594 50.961 1.00 90.00 300 VAL A CA 1
ATOM 2372 C C . VAL A 1 300 ? -3.556 1.233 51.932 1.00 90.00 300 VAL A C 1
ATOM 2374 O O . VAL A 1 300 ? -2.987 0.524 52.760 1.00 90.00 300 VAL A O 1
ATOM 2377 N N . ALA A 1 301 ? -3.412 2.562 51.908 1.00 92.31 301 ALA A N 1
ATOM 2378 C CA . ALA A 1 301 ? -2.536 3.293 52.822 1.00 92.31 301 ALA A CA 1
ATOM 2379 C C . ALA A 1 301 ? -3.005 3.212 54.288 1.00 92.31 301 ALA A C 1
ATOM 2381 O O . ALA A 1 301 ? -2.187 3.020 55.189 1.00 92.31 301 ALA A O 1
ATOM 2382 N N . PHE A 1 302 ? -4.314 3.314 54.553 1.00 93.12 302 PHE A N 1
ATOM 2383 C CA . PHE A 1 302 ? -4.850 3.179 55.912 1.00 93.12 302 PHE A CA 1
ATOM 2384 C C . PHE A 1 302 ? -4.652 1.773 56.487 1.00 93.12 302 PHE A C 1
ATOM 2386 O O . PHE A 1 302 ? -4.296 1.638 57.659 1.00 93.12 302 PHE A O 1
ATOM 2393 N N . TYR A 1 303 ? -4.858 0.734 55.674 1.00 94.44 303 TYR A N 1
ATOM 2394 C CA . TYR A 1 303 ? -4.692 -0.658 56.094 1.00 94.44 303 TYR A CA 1
ATOM 2395 C C . TYR A 1 303 ? -3.243 -1.163 56.023 1.00 94.44 303 TYR A C 1
ATOM 2397 O O . TYR A 1 303 ? -2.990 -2.277 56.480 1.00 94.44 303 TYR A O 1
ATOM 2405 N N . ARG A 1 304 ? -2.297 -0.367 55.496 1.00 88.69 304 ARG A N 1
ATOM 2406 C CA . ARG A 1 304 ? -0.909 -0.787 55.211 1.00 88.69 304 ARG A CA 1
ATOM 2407 C C . ARG A 1 304 ? -0.861 -2.068 54.368 1.00 88.69 304 ARG A C 1
ATOM 2409 O O . ARG A 1 304 ? -0.173 -3.038 54.693 1.00 88.69 304 ARG A O 1
ATOM 2416 N N . GLY A 1 305 ? -1.696 -2.092 53.330 1.00 89.56 305 GLY A N 1
ATOM 2417 C CA . GLY A 1 305 ? -1.912 -3.244 52.455 1.00 89.56 305 GLY A CA 1
ATOM 2418 C C . GLY A 1 305 ? -0.876 -3.405 51.342 1.00 89.56 305 GLY A C 1
ATOM 2419 O O . GLY A 1 305 ? -1.066 -4.258 50.484 1.00 89.56 305 GLY A O 1
ATOM 2420 N N . GLU A 1 306 ? 0.210 -2.625 51.327 1.00 90.94 306 GLU A N 1
ATOM 2421 C CA . GLU A 1 306 ? 1.138 -2.542 50.187 1.00 90.94 306 GLU A CA 1
ATOM 2422 C C . GLU A 1 306 ? 1.887 -3.851 49.891 1.00 90.94 306 GLU A C 1
ATOM 2424 O O . GLU A 1 306 ? 2.410 -4.017 48.800 1.00 90.94 306 GLU A O 1
ATOM 2429 N N . ILE A 1 307 ? 1.974 -4.772 50.856 1.00 89.56 307 ILE A N 1
ATOM 2430 C CA . ILE A 1 307 ? 2.596 -6.097 50.667 1.00 89.56 307 ILE A CA 1
ATOM 2431 C C . ILE A 1 307 ? 1.619 -7.090 50.007 1.00 89.56 307 ILE A C 1
ATOM 2433 O O . ILE A 1 307 ? 2.053 -8.092 49.440 1.00 89.56 307 ILE A O 1
ATOM 2437 N N . ALA A 1 308 ? 0.309 -6.853 50.130 1.00 83.38 308 ALA A N 1
ATOM 2438 C CA . ALA A 1 308 ? -0.738 -7.755 49.650 1.00 83.38 308 ALA A CA 1
ATOM 2439 C C . ALA A 1 308 ? -1.246 -7.414 48.237 1.00 83.38 308 ALA A C 1
ATOM 2441 O O . ALA A 1 308 ? -1.765 -8.307 47.567 1.00 83.38 308 ALA A O 1
ATOM 2442 N N . GLU A 1 309 ? -1.113 -6.151 47.822 1.00 81.50 309 GLU A N 1
ATOM 2443 C CA . GLU A 1 309 ? -1.388 -5.653 46.462 1.00 81.50 309 GLU A CA 1
ATOM 2444 C C . GLU A 1 309 ? -0.178 -5.840 45.533 1.00 81.50 309 GLU A C 1
ATOM 2446 O O . GLU A 1 309 ? -0.387 -6.252 44.368 1.00 81.50 309 GLU A O 1
#

Nearest PDB structures (foldseek):
  6tqe-assembly1_A  TM=9.378E-01  e=3.258E-22  Mycobacterium tuberculosis
  6zw4-assembly1_H  TM=6.108E-01  e=2.838E+00  Nostoc punctiforme
  6zw4-assembly1_T  TM=6.108E-01  e=2.838E+00  Nostoc punctiforme
  6zw4-assembly1_GA  TM=6.108E-01  e=2.838E+00  Nostoc punctiforme
  6zvr-assembly1_C  TM=6.152E-01  e=3.810E+00  Nostoc punctiforme

Radius of gyration: 28.01 Å; Cα contacts (8 Å, |Δi|>4): 233; chains: 1; bounding box: 69×47×89 Å

Sequence (309 aa):
MDKFTPTLDWGNELWISLWWIAKAWVIASVATFVALVLIARFTVWGRQFWRVTRGYFVGRDSVIVWVWLAGLLLSVMVGVRLSVLFTYQGSDMSTSFQVVAGGLLNGDDAVRQSGGDGFWMSLGIFGVLAAANIAQVMLDLYLAQRFMLRWRAWLTEELTGNWLDGKAFYRARFIDDTIDNPDQRIQADIDIFTAGVSSQPNTPANTSTSTLLFGAVSSIAAMISFTTILWDLSGPVTLPFVGFTLPKAMFIIGVVYVVFATVIAFWIGRPIIRLSFNNERFNAAFRYALVRLRDSSEAVAFYRGEIAE

Foldseek 3Di:
DDFQDAPDPPVCVVVVLVVQLVVLLVVLVVVLVVVLVCCLPPPPVSVVLCVLQVVCCDDPVNVVVVVLVSVLSSLLSNLLSLVLVVVRLVVQLVVLVVQLVVCVVVVNVVSNVSSVVSNVVSVVVVVVSVVVNVVSLVVQLVSLVVSLVVSLVVSLVVLVCVCPPPVVVPCLVPDPDRDAPVVCCSPFVSQVSSNQQDNHGDDSSDGSLSHPSSVVSSVVSNCVSVLVVLQVPQAWDQDPVPRDTDGSVVNVVVVVVVVVVVVVCCVVCVCVVVVVVVVVVVVSVVVVVVVVCVVCVVVCVVVVVVVVD

Mean predicted aligned error: 6.74 Å

Solvent-accessible surface area (backbone atoms only — not comparable to full-atom values): 16740 Å² total; per-residue (Å²): 130,76,64,60,73,73,85,64,68,70,88,56,40,64,61,55,47,53,53,48,37,54,53,52,39,53,52,49,52,54,52,48,51,53,51,52,52,50,39,37,69,75,36,73,66,34,40,52,53,46,70,75,51,42,75,62,70,52,68,83,81,17,57,61,53,53,50,51,53,53,51,53,52,43,49,44,40,50,52,48,51,50,56,54,51,50,51,51,43,50,48,35,36,52,50,10,51,51,29,27,53,51,12,64,76,71,71,36,64,68,33,24,48,38,5,50,54,39,34,56,50,32,51,53,50,47,53,54,53,50,52,52,48,53,51,48,53,54,50,35,28,54,54,35,46,54,49,30,53,54,48,31,54,52,52,43,52,53,54,50,49,58,39,61,40,95,49,35,75,62,57,48,75,77,44,95,80,59,79,76,61,65,66,51,50,55,69,49,48,39,39,20,65,46,44,42,57,54,99,50,64,71,57,94,84,47,36,47,60,55,16,59,69,47,25,49,52,41,51,52,54,41,49,59,59,49,47,55,55,45,51,71,71,28,53,70,41,71,40,88,90,73,78,47,68,36,71,35,30,64,48,56,53,50,52,55,51,52,54,53,53,48,55,53,50,53,68,71,49,62,63,53,63,61,53,52,54,50,50,54,54,53,52,50,54,52,54,49,52,56,52,51,49,60,78,43,40,65,60,37,63,74,68,66,37,76,88,80,111